Protein AF-M7W3T2-F1 (afdb_monomer_lite)

Sequence (253 aa):
MNANNTDNVINEIENERNDKQLPQVQGIKEKKDKELLKKMKYKSVDKNIGIQSLYFAILSTMGYTLLLEKPKKHKTKTLTTIQLYQLYDQNGICVFNRDCIFEKAKQLNIGLNRPNKERIIRQFILNETINSIIQIIQNNPLVSIIEGRSKKNIVNEEVPSQHKIQIITLNVNGSYKVIDLNKQALTNGKIYHEALIGIFDYIHSDGIIINGNLFNIGFQLNQPSTSIIDKISQYFYEHSLLPSNTFVPVIAE

Secondary structure (DSSP, 8-state):
----SSHHHHHHHHHHHHHHHHHHHHHHHHHHHHHHHHHHHHHHHHHHHHHHHHHHHHHHHTT-EEEEEPPS--S-SS---PEEEEEE-TTS-EEEEHHHHHHHHHHTTTTTT-TTHHHHHHHHHHHHHHHHHHHHHHTSTTEEEEE--PPP-TT-TTSPPPP-EEEEEEEETTEEEEEEHHHHIIIIIHHHHHHHHHHHHHTT-SEEEEETTT---S--SS-SS--HHHHHHHHHHHTS-------------

pLDDT: mean 71.82, std 20.72, range [21.92, 95.88]

Organism: NCBI:txid885315

Structure (mmCIF, N/CA/C/O backbone):
data_AF-M7W3T2-F1
#
_entry.id   AF-M7W3T2-F1
#
loop_
_atom_site.group_PDB
_atom_site.id
_atom_site.type_symbol
_atom_site.label_atom_id
_atom_site.label_alt_id
_atom_site.label_comp_id
_atom_site.label_asym_id
_atom_site.label_entity_id
_atom_site.label_seq_id
_atom_site.pdbx_PDB_ins_code
_atom_site.Cartn_x
_atom_site.Cartn_y
_atom_site.Cartn_z
_atom_site.occupancy
_atom_site.B_iso_or_equiv
_atom_site.auth_seq_id
_atom_site.auth_comp_id
_atom_site.auth_asym_id
_atom_site.auth_atom_id
_atom_site.pdbx_PDB_model_num
ATOM 1 N N . MET A 1 1 ? 5.764 47.158 74.254 1.00 39.56 1 MET A N 1
ATOM 2 C CA . MET A 1 1 ? 5.988 45.798 73.721 1.00 39.56 1 MET A CA 1
ATOM 3 C C . MET A 1 1 ? 4.953 45.561 72.635 1.00 39.56 1 MET A C 1
ATOM 5 O O . MET A 1 1 ? 3.790 45.475 72.983 1.00 39.56 1 MET A O 1
ATOM 9 N N . ASN A 1 2 ? 5.338 45.589 71.357 1.00 41.88 2 ASN A N 1
ATOM 10 C CA . ASN A 1 2 ? 4.523 45.124 70.223 1.00 41.88 2 ASN A CA 1
ATOM 11 C C . ASN A 1 2 ? 5.432 45.035 68.989 1.00 41.88 2 ASN A C 1
ATOM 13 O O . ASN A 1 2 ? 5.537 45.970 68.20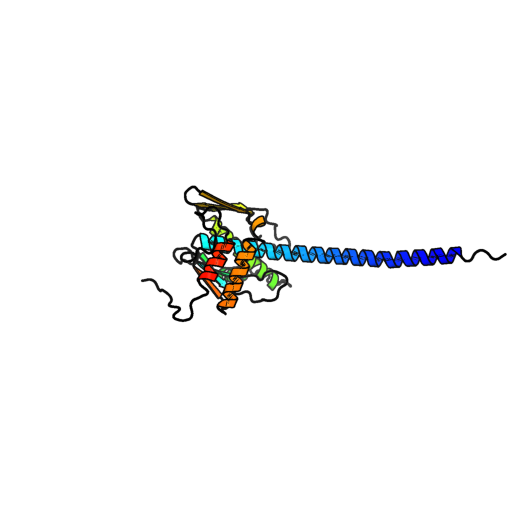5 1.00 41.88 2 ASN A O 1
ATOM 17 N N . ALA A 1 3 ? 6.140 43.920 68.867 1.00 41.75 3 ALA A N 1
ATOM 18 C CA . ALA A 1 3 ? 6.873 43.532 67.670 1.00 41.75 3 ALA A CA 1
ATOM 19 C C . ALA A 1 3 ? 6.790 42.009 67.619 1.00 41.75 3 ALA A C 1
ATOM 21 O O . ALA A 1 3 ? 7.579 41.363 68.288 1.00 41.75 3 ALA A O 1
ATOM 22 N N . ASN A 1 4 ? 5.740 41.460 66.996 1.00 45.50 4 ASN A N 1
ATOM 23 C CA . ASN A 1 4 ? 5.592 40.012 66.762 1.00 45.50 4 ASN A CA 1
ATOM 24 C C . ASN A 1 4 ? 4.487 39.660 65.738 1.00 45.50 4 ASN A C 1
ATOM 26 O O . ASN A 1 4 ? 3.972 38.550 65.763 1.00 45.50 4 ASN A O 1
ATOM 30 N N . ASN A 1 5 ? 4.091 40.575 64.841 1.00 48.31 5 ASN A N 1
ATOM 31 C CA . ASN A 1 5 ? 2.965 40.321 63.919 1.00 48.31 5 ASN A CA 1
ATOM 32 C C . ASN A 1 5 ? 3.277 40.487 62.423 1.00 48.31 5 ASN A C 1
ATOM 34 O O . ASN A 1 5 ? 2.387 40.293 61.602 1.00 48.31 5 ASN A O 1
ATOM 38 N N . THR A 1 6 ? 4.511 40.824 62.044 1.00 46.50 6 THR A N 1
ATOM 39 C CA . THR A 1 6 ? 4.887 41.051 60.634 1.00 46.50 6 THR A CA 1
ATOM 40 C C . THR A 1 6 ? 5.538 39.833 59.973 1.00 46.50 6 THR A C 1
ATOM 42 O O . THR A 1 6 ? 5.322 39.617 58.784 1.00 46.50 6 THR A O 1
ATOM 45 N N . ASP A 1 7 ? 6.247 38.988 60.728 1.00 45.62 7 ASP A N 1
ATOM 46 C CA . ASP A 1 7 ? 6.985 37.847 60.158 1.00 45.62 7 ASP A CA 1
ATOM 47 C C . ASP A 1 7 ? 6.086 36.640 59.825 1.00 45.62 7 ASP A C 1
ATOM 49 O O . ASP A 1 7 ? 6.375 35.881 58.901 1.00 45.62 7 ASP A O 1
ATOM 53 N N . ASN A 1 8 ? 4.942 36.490 60.504 1.00 44.81 8 ASN A N 1
ATOM 54 C CA . ASN A 1 8 ? 3.985 35.415 60.201 1.00 44.81 8 ASN A CA 1
ATOM 55 C C . ASN A 1 8 ? 3.180 35.671 58.917 1.00 44.81 8 ASN A C 1
ATOM 57 O O . ASN A 1 8 ? 2.873 34.731 58.191 1.00 44.81 8 ASN A O 1
ATOM 61 N N . VAL A 1 9 ? 2.898 36.935 58.584 1.00 50.38 9 VAL A N 1
ATOM 62 C CA . VAL A 1 9 ? 2.110 37.292 57.391 1.00 50.38 9 VAL A CA 1
ATOM 63 C C . VAL A 1 9 ? 2.928 37.120 56.102 1.00 50.38 9 VAL A C 1
ATOM 65 O O . VAL A 1 9 ? 2.381 36.768 55.060 1.00 50.38 9 VAL A O 1
ATOM 68 N N . ILE A 1 10 ? 4.251 37.314 56.157 1.00 50.34 10 ILE A N 1
ATOM 69 C CA . ILE A 1 10 ? 5.134 37.151 54.988 1.00 50.34 10 ILE A CA 1
ATOM 70 C C . ILE A 1 10 ? 5.298 35.663 54.628 1.00 50.34 10 ILE A C 1
ATOM 72 O O . ILE A 1 10 ? 5.206 35.312 53.452 1.00 50.34 10 ILE A O 1
ATOM 76 N N . ASN A 1 11 ? 5.424 34.782 55.627 1.00 47.66 11 ASN A N 1
ATOM 77 C CA . ASN A 1 11 ? 5.537 33.334 55.410 1.00 47.66 11 ASN A CA 1
ATOM 78 C C . ASN A 1 11 ? 4.245 32.699 54.856 1.00 47.66 11 ASN A C 1
ATOM 80 O O . ASN A 1 11 ? 4.315 31.771 54.050 1.00 47.66 11 ASN A O 1
ATOM 84 N N . GLU A 1 12 ? 3.062 33.198 55.225 1.00 51.88 12 GLU A N 1
ATOM 85 C CA . GLU A 1 12 ? 1.789 32.726 54.652 1.00 51.88 12 GLU A CA 1
ATOM 86 C C . GLU A 1 12 ? 1.593 33.194 53.197 1.00 51.88 12 GLU A C 1
ATOM 88 O O . GLU A 1 12 ? 1.141 32.419 52.352 1.00 51.88 12 GLU A O 1
ATOM 93 N N . ILE A 1 13 ? 2.011 34.421 52.858 1.00 51.47 13 ILE A N 1
ATOM 94 C CA . ILE A 1 13 ? 1.907 34.959 51.489 1.00 51.47 13 ILE A CA 1
ATOM 95 C C . ILE A 1 13 ? 2.919 34.300 50.531 1.00 51.47 13 ILE A C 1
ATOM 97 O O . ILE A 1 13 ? 2.598 34.086 49.357 1.00 51.47 13 ILE A O 1
ATOM 101 N N . GLU A 1 14 ? 4.127 33.955 50.991 1.00 48.16 14 GLU A N 1
ATOM 102 C CA . GLU A 1 14 ? 5.111 33.220 50.179 1.00 48.16 14 GLU A CA 1
ATOM 103 C C . GLU A 1 14 ? 4.712 31.754 49.953 1.00 48.16 14 GLU A C 1
ATOM 105 O O . GLU A 1 14 ? 4.850 31.253 48.831 1.00 48.16 14 GLU A O 1
ATOM 110 N N . ASN A 1 15 ? 4.126 31.091 50.955 1.00 48.56 15 ASN A N 1
ATOM 111 C CA . ASN A 1 15 ? 3.619 29.725 50.805 1.00 48.56 15 ASN A CA 1
ATOM 112 C C . ASN A 1 15 ? 2.386 29.659 49.888 1.00 48.56 15 ASN A C 1
ATOM 114 O O . ASN A 1 15 ? 2.342 28.813 48.994 1.00 48.56 15 ASN A O 1
ATOM 118 N N . GLU A 1 16 ? 1.448 30.610 49.976 1.00 49.84 16 GLU A N 1
ATOM 119 C CA . GLU A 1 16 ? 0.327 30.685 49.026 1.00 49.84 16 GLU A CA 1
ATOM 120 C C . GLU A 1 16 ? 0.761 30.999 47.582 1.00 49.84 16 GLU A C 1
ATOM 122 O O . GLU A 1 16 ? 0.126 30.542 46.622 1.00 49.84 16 GLU A O 1
ATOM 127 N N . ARG A 1 17 ? 1.828 31.789 47.387 1.00 49.06 17 ARG A N 1
ATOM 128 C CA . ARG A 1 17 ? 2.376 32.077 46.049 1.00 49.06 17 ARG A CA 1
ATOM 129 C C . ARG A 1 17 ? 3.083 30.866 45.445 1.00 49.06 17 ARG A C 1
ATOM 131 O O . ARG A 1 17 ? 2.921 30.631 44.245 1.00 49.06 17 ARG A O 1
ATOM 138 N N . ASN A 1 18 ? 3.802 30.085 46.248 1.00 46.44 18 ASN A N 1
ATOM 139 C CA . ASN A 1 18 ? 4.447 28.852 45.795 1.00 46.44 18 ASN A CA 1
ATOM 140 C C . ASN A 1 18 ? 3.416 27.758 45.465 1.00 46.44 18 ASN A C 1
ATOM 142 O O . ASN A 1 18 ? 3.490 27.161 44.386 1.00 46.44 18 ASN A O 1
ATOM 146 N N . ASP A 1 19 ? 2.379 27.589 46.290 1.00 48.88 19 ASP A N 1
ATOM 147 C CA . ASP A 1 19 ? 1.314 26.599 46.063 1.00 48.88 19 ASP A CA 1
ATOM 148 C C . ASP A 1 19 ? 0.356 26.959 44.920 1.00 48.88 19 ASP A C 1
ATOM 150 O O . ASP A 1 19 ? -0.262 26.071 44.338 1.00 48.88 19 ASP A O 1
ATOM 154 N N . LYS A 1 20 ? 0.242 28.234 44.522 1.00 48.78 20 LYS A N 1
ATOM 155 C CA . LYS A 1 20 ? -0.511 28.631 43.312 1.00 48.78 20 LYS A CA 1
ATOM 156 C C . LYS A 1 20 ? 0.318 28.517 42.023 1.00 48.78 20 LYS A C 1
ATOM 158 O O . LYS A 1 20 ? -0.257 28.311 40.952 1.00 48.78 20 LYS A O 1
ATOM 163 N N . GLN A 1 21 ? 1.650 28.604 42.095 1.00 47.00 21 GLN A N 1
ATOM 164 C CA . GLN A 1 21 ? 2.538 28.470 40.929 1.00 47.00 21 GLN A CA 1
ATOM 165 C C . GLN A 1 21 ? 2.857 27.006 40.573 1.00 47.00 21 GLN A C 1
ATOM 167 O O . GLN A 1 21 ? 2.909 26.663 39.388 1.00 47.00 21 GLN A O 1
ATOM 172 N N . LEU A 1 22 ? 2.999 26.117 41.560 1.00 47.25 22 LEU A N 1
ATOM 173 C CA . LEU A 1 22 ? 3.268 24.683 41.356 1.00 47.25 22 LEU A CA 1
ATOM 174 C C . LEU A 1 22 ? 2.204 23.948 40.498 1.00 47.25 22 LEU A C 1
ATOM 176 O O . LEU A 1 22 ? 2.588 23.285 39.524 1.00 47.25 22 LEU A O 1
ATOM 180 N N . PRO A 1 23 ? 0.885 24.112 40.739 1.00 48.06 23 PRO A N 1
ATOM 181 C CA . PRO A 1 23 ? -0.170 23.495 39.933 1.00 48.06 23 PRO A CA 1
ATOM 182 C C . PRO A 1 23 ? -0.233 24.055 38.509 1.00 48.06 23 PRO A C 1
ATOM 184 O O . PRO A 1 23 ? -0.525 23.324 37.561 1.00 48.06 23 PRO A O 1
ATOM 187 N N . GLN A 1 24 ? 0.072 25.346 38.322 1.00 51.38 24 GLN A N 1
ATOM 188 C CA . GLN A 1 24 ? 0.093 25.963 36.993 1.00 51.38 24 GLN A CA 1
ATOM 189 C C . GLN A 1 24 ? 1.273 25.455 36.155 1.00 51.38 24 GLN A C 1
ATOM 191 O O . GLN A 1 24 ? 1.090 25.131 34.980 1.00 51.38 24 GLN A O 1
ATOM 196 N N . VAL A 1 25 ? 2.463 25.301 36.745 1.00 52.81 25 VAL A N 1
ATOM 197 C CA . VAL A 1 25 ? 3.644 24.766 36.045 1.00 52.81 25 VAL A CA 1
ATOM 198 C C . VAL A 1 25 ? 3.481 23.274 35.722 1.00 52.81 25 VAL A C 1
ATOM 200 O O . VAL A 1 25 ? 3.840 22.855 34.617 1.00 52.81 25 VAL A O 1
ATOM 203 N N . GLN A 1 26 ? 2.889 22.474 36.618 1.00 50.78 26 GLN A N 1
ATOM 204 C CA . GLN A 1 26 ? 2.551 21.068 36.345 1.00 50.78 26 GLN A CA 1
ATOM 205 C C . GLN A 1 26 ? 1.468 20.938 35.264 1.00 50.78 26 GLN A C 1
ATOM 207 O O . GLN A 1 26 ? 1.664 20.205 34.295 1.00 50.78 26 GLN A O 1
ATOM 212 N N . GLY A 1 27 ? 0.394 21.732 35.326 1.00 50.66 27 GLY A N 1
ATOM 213 C CA . GLY A 1 27 ? -0.644 21.759 34.291 1.00 50.66 27 GLY A CA 1
ATOM 214 C C . GLY A 1 27 ? -0.140 22.222 32.915 1.00 50.66 27 GLY A C 1
ATOM 215 O O . GLY A 1 27 ? -0.628 21.748 31.887 1.00 50.66 27 GLY A O 1
ATOM 216 N N . ILE A 1 28 ? 0.861 23.111 32.859 1.00 60.62 28 ILE A N 1
ATOM 217 C CA . ILE A 1 28 ? 1.527 23.524 31.609 1.00 60.62 28 ILE A CA 1
ATOM 218 C C . ILE A 1 28 ? 2.448 22.415 31.078 1.00 60.62 28 ILE A C 1
ATOM 220 O O . ILE A 1 28 ? 2.433 22.156 29.872 1.00 60.62 28 ILE A O 1
ATOM 224 N N . LYS A 1 29 ? 3.220 21.737 31.941 1.00 59.94 29 LYS A N 1
ATOM 225 C CA . LYS A 1 29 ? 4.060 20.589 31.549 1.00 59.94 29 LYS A CA 1
ATOM 226 C C . LYS A 1 29 ? 3.214 19.427 31.022 1.00 59.94 29 LYS A C 1
ATOM 228 O O . LYS A 1 29 ? 3.443 18.981 29.904 1.00 59.94 29 LYS A O 1
ATOM 233 N N . GLU A 1 30 ? 2.149 19.044 31.722 1.00 63.69 30 GLU A N 1
ATOM 234 C CA . GLU A 1 30 ? 1.232 17.990 31.269 1.00 63.69 30 GLU A CA 1
ATOM 235 C C . GLU A 1 30 ? 0.527 18.330 29.948 1.00 63.69 30 GLU A C 1
ATOM 237 O O . GLU A 1 30 ? 0.298 17.456 29.105 1.00 63.69 30 GLU A O 1
ATOM 242 N N . LYS A 1 31 ? 0.168 19.604 29.736 1.00 66.06 31 LYS A N 1
ATOM 243 C CA . LYS A 1 31 ? -0.389 20.068 28.456 1.00 66.06 31 LYS A CA 1
ATOM 244 C C . LYS A 1 31 ? 0.641 19.966 27.329 1.00 66.06 31 LYS A C 1
ATOM 246 O O . LYS A 1 31 ? 0.288 19.472 26.255 1.00 66.06 31 LYS A O 1
ATOM 251 N N . LYS A 1 32 ? 1.896 20.366 27.572 1.00 66.94 32 LYS A N 1
ATOM 252 C CA . LYS A 1 32 ? 3.004 20.231 26.609 1.00 66.94 32 LYS A CA 1
ATOM 253 C C . LYS A 1 32 ? 3.288 18.764 26.272 1.00 66.94 32 LYS A C 1
ATOM 255 O O . LYS A 1 32 ? 3.417 18.439 25.092 1.00 66.94 32 LYS A O 1
ATOM 260 N N . ASP A 1 33 ? 3.267 17.869 27.255 1.00 75.44 33 ASP A N 1
ATOM 261 C CA . ASP A 1 33 ? 3.485 16.430 27.050 1.00 75.44 33 ASP A CA 1
ATOM 262 C C . ASP A 1 33 ? 2.346 15.781 26.251 1.00 75.44 33 ASP A C 1
ATOM 264 O O . ASP A 1 33 ? 2.576 15.005 25.317 1.00 75.44 33 ASP A O 1
ATOM 268 N N . LYS A 1 34 ? 1.091 16.160 26.535 1.00 78.94 34 LYS A N 1
ATOM 269 C CA . LYS A 1 34 ? -0.077 15.724 25.749 1.00 78.94 34 LYS A CA 1
ATOM 270 C C . LYS A 1 34 ? -0.018 16.230 24.306 1.00 78.94 34 LYS A C 1
ATOM 272 O O . LYS A 1 34 ? -0.434 15.514 23.390 1.00 78.94 34 LYS A O 1
ATOM 277 N N . GLU A 1 35 ? 0.468 17.446 24.075 1.00 82.44 35 GLU A N 1
ATOM 278 C CA . GLU A 1 35 ? 0.627 18.006 22.731 1.00 82.44 35 GLU A CA 1
ATOM 279 C C . GLU A 1 35 ? 1.764 17.328 21.957 1.00 82.44 35 GLU A C 1
ATOM 281 O O . GLU A 1 35 ? 1.581 16.959 20.792 1.00 82.44 35 GLU A O 1
ATOM 286 N N . LEU A 1 36 ? 2.901 17.086 22.613 1.00 84.00 36 LEU A N 1
ATOM 287 C CA . LEU A 1 36 ? 4.024 16.346 22.044 1.00 84.00 36 LEU A CA 1
ATOM 288 C C . LEU A 1 36 ? 3.586 14.939 21.620 1.00 84.00 36 LEU A C 1
ATOM 290 O O . LEU A 1 36 ? 3.818 14.534 20.479 1.00 84.00 36 LEU A O 1
ATOM 294 N N . LEU A 1 37 ? 2.853 14.232 22.485 1.00 85.50 37 LEU A N 1
ATOM 295 C CA . LEU A 1 37 ? 2.320 12.907 22.177 1.00 85.50 37 LEU A CA 1
ATOM 296 C C . LEU A 1 37 ? 1.370 12.931 20.969 1.00 85.50 37 LEU A C 1
ATOM 298 O O . LEU A 1 37 ? 1.407 12.026 20.133 1.00 85.50 37 LEU A O 1
ATOM 302 N N . LYS A 1 38 ? 0.528 13.966 20.841 1.00 85.81 38 LYS A N 1
ATOM 303 C CA . LYS A 1 38 ? -0.342 14.148 19.664 1.00 85.81 38 LYS A CA 1
ATOM 304 C C . LYS A 1 38 ? 0.477 14.363 18.391 1.00 85.81 38 LYS A C 1
ATOM 306 O O . LYS A 1 38 ? 0.209 13.695 17.396 1.00 85.81 38 LYS A O 1
ATOM 311 N N . LYS A 1 39 ? 1.495 15.230 18.426 1.00 86.88 39 LYS A N 1
ATOM 312 C CA . LYS A 1 39 ? 2.398 15.475 17.286 1.00 86.88 39 LYS A CA 1
ATOM 313 C C . LYS A 1 39 ? 3.118 14.198 16.853 1.00 86.88 39 LYS A C 1
ATOM 315 O O . LYS A 1 39 ? 3.159 13.893 15.664 1.00 86.88 39 LYS A O 1
ATOM 320 N N . MET A 1 40 ? 3.612 13.407 17.806 1.00 85.69 40 MET A N 1
ATOM 321 C CA . MET A 1 40 ? 4.242 12.115 17.518 1.00 85.69 40 MET A CA 1
ATOM 322 C C . MET A 1 40 ? 3.265 11.126 16.872 1.00 85.69 40 MET A C 1
ATOM 324 O O . MET A 1 40 ? 3.628 10.446 15.912 1.00 85.69 40 MET A O 1
ATOM 328 N N . LYS A 1 41 ? 2.014 11.070 17.350 1.00 86.75 41 LYS A N 1
ATOM 329 C CA . LYS A 1 41 ? 0.965 10.231 16.752 1.00 86.75 41 LYS A CA 1
ATOM 330 C C . LYS A 1 41 ? 0.646 10.652 15.318 1.00 86.75 41 LYS A C 1
ATOM 332 O O . LYS A 1 41 ? 0.601 9.785 14.453 1.00 86.75 41 LYS A O 1
ATOM 337 N N . TYR A 1 42 ? 0.484 11.947 15.047 1.00 89.50 42 TYR A N 1
ATOM 338 C CA . TYR A 1 42 ? 0.231 12.437 13.686 1.00 89.50 42 TYR A CA 1
ATOM 339 C C . TYR A 1 42 ? 1.392 12.132 12.744 1.00 89.50 42 TYR A C 1
ATOM 341 O O . TYR A 1 42 ? 1.179 11.514 11.707 1.00 89.50 42 TYR A O 1
ATOM 349 N N . LYS A 1 43 ? 2.631 12.413 13.165 1.00 90.00 43 LYS A N 1
ATOM 350 C CA . LYS A 1 43 ? 3.827 12.070 12.386 1.00 90.00 43 LYS A CA 1
ATOM 351 C C . LYS A 1 43 ? 3.920 10.569 12.099 1.00 90.00 43 LYS A C 1
ATOM 353 O O . LYS A 1 43 ? 4.351 10.173 11.023 1.00 90.00 43 LYS A O 1
ATOM 358 N N . SER A 1 44 ? 3.518 9.726 13.052 1.00 89.31 44 SER A N 1
ATOM 359 C CA . SER A 1 44 ? 3.464 8.275 12.858 1.00 89.31 44 SER A CA 1
ATOM 360 C C . SER A 1 44 ? 2.413 7.860 11.825 1.00 89.31 44 SER A C 1
ATOM 362 O O . SER A 1 44 ? 2.667 6.933 11.061 1.00 89.31 44 SER A O 1
ATOM 364 N N . VAL A 1 45 ? 1.243 8.502 11.813 1.00 89.69 45 VAL A N 1
ATOM 365 C CA . VAL A 1 45 ? 0.193 8.250 10.813 1.00 89.69 45 VAL A CA 1
ATOM 366 C C . VAL A 1 45 ? 0.672 8.678 9.428 1.00 89.69 45 VAL A C 1
ATOM 368 O O . VAL A 1 45 ? 0.653 7.859 8.513 1.00 89.69 45 VAL A O 1
ATOM 371 N N . ASP A 1 46 ? 1.193 9.900 9.297 1.00 92.00 46 ASP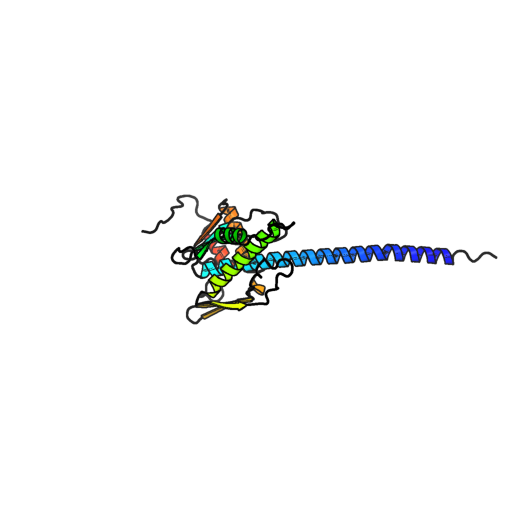 A N 1
ATOM 372 C CA . ASP A 1 46 ? 1.708 10.428 8.027 1.00 92.00 46 ASP A CA 1
ATOM 373 C C . ASP A 1 46 ? 2.829 9.555 7.475 1.00 92.00 46 ASP A C 1
ATOM 375 O O . ASP A 1 46 ? 2.872 9.259 6.285 1.00 92.00 46 ASP A O 1
ATOM 379 N N . LYS A 1 47 ? 3.712 9.072 8.356 1.00 92.88 47 LYS A N 1
ATOM 380 C CA . LYS A 1 47 ? 4.781 8.155 7.973 1.00 92.88 47 LYS A CA 1
ATOM 381 C C . LYS A 1 47 ? 4.224 6.858 7.389 1.00 92.88 47 LYS A C 1
ATOM 383 O O . LYS A 1 47 ? 4.707 6.414 6.356 1.00 92.88 47 LYS A O 1
ATOM 388 N N . ASN A 1 48 ? 3.218 6.252 8.019 1.00 91.38 48 ASN A N 1
ATOM 389 C CA . ASN A 1 48 ? 2.620 5.018 7.506 1.00 91.38 48 ASN A CA 1
ATOM 390 C C . ASN A 1 48 ? 1.937 5.236 6.145 1.00 91.38 48 ASN A C 1
ATOM 392 O O . ASN A 1 48 ? 2.071 4.395 5.262 1.00 91.38 48 ASN A O 1
ATOM 396 N N . ILE A 1 49 ? 1.265 6.374 5.956 1.00 92.44 49 ILE A N 1
ATOM 397 C CA . ILE A 1 49 ? 0.633 6.734 4.676 1.00 92.44 49 ILE A CA 1
ATOM 398 C C . ILE A 1 49 ? 1.692 6.990 3.595 1.00 92.44 49 ILE A C 1
ATOM 400 O O . ILE A 1 49 ? 1.544 6.541 2.458 1.00 92.44 49 ILE A O 1
ATOM 404 N N . GLY A 1 50 ? 2.798 7.643 3.952 1.00 90.00 50 GLY A N 1
ATOM 405 C CA . GLY A 1 50 ? 3.947 7.814 3.068 1.00 90.00 50 GLY A CA 1
ATOM 406 C C . GLY A 1 50 ? 4.564 6.479 2.646 1.00 90.00 50 GLY A C 1
ATOM 407 O O . GLY A 1 50 ? 4.842 6.283 1.469 1.00 90.00 50 GLY A O 1
ATOM 408 N N . ILE A 1 51 ? 4.709 5.523 3.572 1.00 92.56 51 ILE A N 1
ATOM 409 C CA . ILE A 1 51 ? 5.177 4.161 3.251 1.00 92.56 51 ILE A CA 1
ATOM 410 C C . ILE A 1 51 ? 4.206 3.456 2.296 1.00 92.56 51 ILE A C 1
ATOM 412 O O . ILE A 1 51 ? 4.643 2.881 1.305 1.00 92.56 51 ILE A O 1
ATOM 416 N N . GLN A 1 52 ? 2.898 3.527 2.554 1.00 93.44 52 GLN A N 1
ATOM 417 C CA . GLN A 1 52 ? 1.892 2.946 1.661 1.00 93.44 52 GLN A CA 1
ATOM 418 C C . GLN A 1 52 ? 1.982 3.539 0.246 1.00 93.44 52 GLN A C 1
ATOM 420 O O . GLN A 1 52 ? 1.906 2.818 -0.744 1.00 93.44 52 GLN A O 1
ATOM 425 N N . SER A 1 53 ? 2.210 4.847 0.155 1.00 90.06 53 SER A N 1
ATOM 426 C CA . SER A 1 53 ? 2.364 5.549 -1.120 1.00 90.06 53 SER A CA 1
ATOM 427 C C . SER A 1 53 ? 3.638 5.115 -1.856 1.00 90.06 53 SER A C 1
ATOM 429 O O . SER A 1 53 ? 3.616 4.943 -3.071 1.00 90.06 53 SER A O 1
ATOM 431 N N . LEU A 1 54 ? 4.726 4.829 -1.129 1.00 88.38 54 LEU A N 1
ATOM 432 C CA . LEU A 1 54 ? 5.922 4.208 -1.710 1.00 88.38 54 LEU A CA 1
ATOM 433 C C . LEU A 1 54 ? 5.647 2.795 -2.236 1.00 88.38 54 LEU A C 1
ATOM 435 O O . LEU A 1 54 ? 6.173 2.448 -3.288 1.00 88.38 54 LEU A O 1
ATOM 439 N N . TYR A 1 55 ? 4.814 1.993 -1.563 1.00 92.38 55 TYR A N 1
ATOM 440 C CA . TYR A 1 55 ? 4.411 0.691 -2.106 1.00 92.38 55 TYR A CA 1
ATOM 441 C C . TYR A 1 55 ? 3.679 0.837 -3.437 1.00 92.38 55 TYR A C 1
ATOM 443 O O . TYR A 1 55 ? 3.974 0.101 -4.373 1.00 92.38 55 TYR A O 1
ATOM 451 N N . PHE A 1 56 ? 2.779 1.814 -3.554 1.00 90.69 56 PHE A N 1
ATOM 452 C CA . PHE A 1 56 ? 2.081 2.078 -4.811 1.00 90.69 56 PHE A CA 1
ATOM 453 C C . PHE A 1 56 ? 3.037 2.495 -5.931 1.00 90.69 56 PHE A C 1
ATOM 455 O O . PHE A 1 56 ? 2.924 1.989 -7.047 1.00 90.69 56 PHE A O 1
ATOM 462 N N . ALA A 1 57 ? 4.006 3.359 -5.625 1.00 83.12 57 ALA A N 1
ATOM 463 C CA . ALA A 1 57 ? 5.038 3.753 -6.578 1.00 83.12 57 ALA A CA 1
ATOM 464 C C . ALA A 1 57 ? 5.879 2.550 -7.039 1.00 83.12 57 ALA A C 1
ATOM 466 O O . ALA A 1 57 ? 6.130 2.399 -8.230 1.00 83.12 57 ALA A O 1
ATOM 467 N N . ILE A 1 58 ? 6.274 1.669 -6.113 1.00 83.69 58 ILE A N 1
ATOM 468 C CA . ILE A 1 58 ? 7.057 0.461 -6.418 1.00 83.69 58 ILE A CA 1
ATOM 469 C C . ILE A 1 58 ? 6.261 -0.500 -7.302 1.00 83.69 58 ILE A C 1
ATOM 471 O O . ILE A 1 58 ? 6.770 -0.925 -8.333 1.00 83.69 58 ILE A O 1
ATOM 475 N N . LEU A 1 59 ? 5.009 -0.796 -6.944 1.00 87.94 59 LEU A N 1
ATOM 476 C CA . LEU A 1 59 ? 4.130 -1.646 -7.752 1.00 87.94 59 LEU A CA 1
ATOM 477 C C . LEU A 1 59 ? 3.953 -1.088 -9.169 1.00 87.94 59 LEU A C 1
ATOM 479 O O . LEU A 1 59 ? 4.097 -1.829 -10.137 1.00 87.94 59 LEU A O 1
ATOM 483 N N . SER A 1 60 ? 3.726 0.222 -9.297 1.00 79.69 60 SER A N 1
ATOM 484 C CA . SER A 1 60 ? 3.598 0.876 -10.607 1.00 79.69 60 SER A CA 1
ATOM 485 C C . SER A 1 60 ? 4.895 0.762 -11.419 1.00 79.69 60 SER A C 1
ATOM 487 O O . SER A 1 60 ? 4.856 0.433 -12.597 1.00 79.69 60 SER A O 1
ATOM 489 N N . THR A 1 61 ? 6.064 0.947 -10.788 1.00 75.50 61 THR A N 1
ATOM 490 C CA . THR A 1 61 ? 7.379 0.740 -11.431 1.00 75.50 61 THR A CA 1
ATOM 491 C C . THR A 1 61 ? 7.598 -0.699 -11.893 1.00 75.50 61 THR A C 1
ATOM 493 O O . THR A 1 61 ? 8.328 -0.924 -12.854 1.00 75.50 61 THR A O 1
ATOM 496 N N . MET A 1 62 ? 6.977 -1.671 -11.229 1.00 76.31 62 MET A N 1
ATOM 497 C CA . MET A 1 62 ? 7.052 -3.089 -11.585 1.00 76.31 62 MET A CA 1
ATOM 498 C C . MET A 1 62 ? 6.021 -3.499 -12.652 1.00 76.31 62 MET A C 1
ATOM 500 O O . MET A 1 62 ? 5.907 -4.687 -12.937 1.00 76.31 62 MET A O 1
ATOM 504 N N . GLY A 1 63 ? 5.274 -2.547 -13.224 1.00 74.31 63 GLY A N 1
ATOM 505 C CA . GLY A 1 63 ? 4.291 -2.796 -14.283 1.00 74.31 63 GLY A CA 1
ATOM 506 C C . GLY A 1 63 ? 2.883 -3.134 -13.786 1.00 74.31 63 GLY A C 1
ATOM 507 O O . GLY A 1 63 ? 1.991 -3.380 -14.591 1.00 74.31 63 GLY A O 1
ATOM 508 N N . TYR A 1 64 ? 2.631 -3.127 -12.473 1.00 83.38 64 TYR A N 1
ATOM 509 C CA . TYR A 1 64 ? 1.282 -3.387 -11.970 1.00 83.38 64 TYR A CA 1
ATOM 510 C C . TYR A 1 64 ? 0.346 -2.213 -12.255 1.00 83.38 64 TYR A C 1
ATOM 512 O O . TYR A 1 64 ? 0.730 -1.046 -12.158 1.00 83.38 64 TYR A O 1
ATOM 520 N N . THR A 1 65 ? -0.919 -2.526 -12.524 1.00 82.88 65 THR A N 1
ATOM 521 C CA . THR A 1 65 ? -1.986 -1.532 -12.654 1.00 82.88 65 THR A CA 1
ATOM 522 C C . THR A 1 65 ? -2.783 -1.433 -11.357 1.00 82.88 65 THR A C 1
ATOM 524 O O . THR A 1 65 ? -3.296 -2.432 -10.854 1.00 82.88 65 THR A O 1
ATOM 527 N N . LEU A 1 66 ? -2.888 -0.225 -10.800 1.00 88.94 66 LEU A N 1
ATOM 528 C CA . LEU A 1 66 ? -3.528 0.049 -9.514 1.00 88.94 66 LEU A CA 1
ATOM 529 C C . LEU A 1 66 ? -4.872 0.738 -9.733 1.00 88.94 66 LEU A C 1
ATOM 531 O O . LEU A 1 66 ? -4.922 1.786 -10.370 1.00 88.94 66 LEU A O 1
ATOM 535 N N . LEU A 1 67 ? -5.935 0.218 -9.124 1.00 85.81 67 LEU A N 1
ATOM 536 C CA . LEU A 1 67 ? -7.207 0.924 -8.982 1.00 85.81 67 LEU A CA 1
ATOM 537 C C . LEU A 1 67 ? -7.310 1.483 -7.561 1.00 85.81 67 LEU A C 1
ATOM 539 O O . LEU A 1 67 ? -7.358 0.728 -6.586 1.00 85.81 67 LEU A O 1
ATOM 543 N N . LEU A 1 68 ? -7.318 2.808 -7.447 1.00 89.06 68 LEU A N 1
ATOM 544 C CA . LEU A 1 68 ? -7.296 3.540 -6.185 1.00 89.06 68 LEU A CA 1
ATOM 545 C C . LEU A 1 68 ? -8.611 4.289 -5.960 1.00 89.06 68 LEU A C 1
ATOM 547 O O . LEU A 1 68 ? -9.159 4.871 -6.890 1.00 89.06 68 LEU A O 1
ATOM 551 N N . GLU A 1 69 ? -9.078 4.327 -4.714 1.00 86.69 69 GLU A N 1
ATOM 552 C CA . GLU A 1 69 ? -10.275 5.073 -4.298 1.00 86.69 69 GLU A CA 1
ATOM 553 C C . GLU A 1 69 ? -9.884 6.392 -3.616 1.00 86.69 69 GLU A C 1
ATOM 555 O O . GLU A 1 69 ? -8.988 6.426 -2.755 1.00 86.69 69 GLU A O 1
ATOM 560 N N . LYS A 1 70 ? -10.596 7.467 -3.976 1.00 81.62 70 LYS A N 1
ATOM 561 C CA . LYS A 1 70 ? -10.423 8.808 -3.419 1.00 81.62 70 LYS A CA 1
ATOM 562 C C . LYS A 1 70 ? -10.665 8.785 -1.903 1.00 81.62 70 LYS A C 1
ATOM 564 O O . LYS A 1 70 ? -11.634 8.187 -1.426 1.00 81.62 70 LYS A O 1
ATOM 569 N N . PRO A 1 71 ? -9.826 9.452 -1.093 1.00 87.12 71 PRO A N 1
ATOM 570 C CA . PRO A 1 71 ? -10.083 9.555 0.335 1.00 87.12 71 PRO A CA 1
ATOM 571 C C . PRO A 1 71 ? -11.379 10.324 0.608 1.00 87.12 71 PRO A C 1
ATOM 573 O O . PRO A 1 71 ? -11.530 11.464 0.194 1.00 87.12 71 PRO A O 1
ATOM 576 N N . LYS A 1 72 ? -12.281 9.752 1.412 1.00 81.69 72 LYS A N 1
ATOM 577 C CA . LYS A 1 72 ? -13.574 10.383 1.761 1.00 81.69 72 LYS A CA 1
ATOM 578 C C . LYS A 1 72 ? -13.464 11.612 2.674 1.00 81.69 72 LYS A C 1
ATOM 580 O O . LYS A 1 72 ? -14.457 12.275 2.953 1.00 81.69 72 LYS A O 1
ATOM 585 N N . LYS A 1 73 ? -12.284 11.880 3.238 1.00 78.31 73 LYS A N 1
ATOM 586 C CA . LYS A 1 73 ? -12.042 13.000 4.158 1.00 78.31 73 LYS A CA 1
ATOM 587 C C . LYS A 1 73 ? -10.931 13.863 3.584 1.00 78.31 73 LYS A C 1
ATOM 589 O O . LYS A 1 73 ? -9.819 13.372 3.493 1.00 78.31 73 LYS A O 1
ATOM 594 N N . HIS A 1 74 ? -11.221 15.130 3.284 1.00 63.38 74 HIS A N 1
ATOM 595 C CA . HIS A 1 74 ? -10.254 16.069 2.688 1.00 63.38 74 HIS A CA 1
ATOM 596 C C . HIS A 1 74 ? -9.631 17.058 3.686 1.00 63.38 74 HIS A C 1
ATOM 598 O O . HIS A 1 74 ? -8.591 17.643 3.412 1.00 63.38 74 HIS A O 1
ATOM 604 N N . LYS A 1 75 ? -10.233 17.250 4.868 1.00 68.56 75 LYS A N 1
ATOM 605 C CA . LYS A 1 75 ? -9.747 18.193 5.893 1.00 68.56 75 LYS A CA 1
ATOM 606 C C . LYS A 1 75 ? -9.318 17.451 7.154 1.00 68.56 75 LYS A C 1
ATOM 608 O O . LYS A 1 75 ? -10.077 17.345 8.118 1.00 68.56 75 LYS A O 1
ATOM 613 N N . THR A 1 76 ? -8.104 16.907 7.143 1.00 79.50 76 THR A N 1
ATOM 614 C CA . THR A 1 76 ? -7.521 16.183 8.283 1.00 79.50 76 THR A CA 1
ATOM 615 C C . THR A 1 76 ? -6.189 16.787 8.714 1.00 79.50 76 THR A C 1
ATOM 617 O O . THR A 1 76 ? -5.490 17.417 7.933 1.00 79.50 76 THR A O 1
ATOM 620 N N . LYS A 1 77 ? -5.832 16.601 9.994 1.00 84.38 77 LYS A N 1
ATOM 621 C CA . LYS A 1 77 ? -4.531 17.036 10.546 1.00 84.38 77 LYS A CA 1
ATOM 622 C C . LYS A 1 77 ? -3.353 16.172 10.080 1.00 84.38 77 LYS A C 1
ATOM 624 O O . LYS A 1 77 ? -2.210 16.546 10.300 1.00 84.38 77 LYS A O 1
ATOM 629 N N . THR A 1 78 ? -3.657 15.009 9.519 1.00 87.69 78 THR A N 1
ATOM 630 C CA . THR A 1 78 ? -2.724 14.036 8.946 1.00 87.69 78 THR A CA 1
ATOM 631 C C . THR A 1 78 ? -3.010 13.901 7.458 1.00 87.69 78 THR A C 1
ATOM 633 O O . THR A 1 78 ? -4.103 14.269 7.015 1.00 87.69 78 THR A O 1
ATOM 636 N N . LEU A 1 79 ? -2.084 13.301 6.715 1.00 85.62 79 LEU A N 1
ATOM 637 C CA . LEU A 1 79 ? -2.335 12.836 5.357 1.00 85.62 79 LEU A CA 1
ATOM 638 C C . LEU A 1 79 ? -3.594 11.961 5.329 1.00 85.62 79 LEU A C 1
ATOM 640 O O . LEU A 1 79 ? -3.919 11.244 6.284 1.00 85.62 79 LEU A O 1
ATOM 644 N N . THR A 1 80 ? -4.334 12.068 4.236 1.00 89.44 80 THR A N 1
ATOM 645 C CA . THR A 1 80 ? -5.560 11.302 4.019 1.00 89.44 80 THR A CA 1
ATOM 646 C C . THR A 1 80 ? -5.199 9.923 3.484 1.00 89.44 80 THR A C 1
ATOM 648 O O . THR A 1 80 ? -4.220 9.781 2.770 1.00 89.44 80 THR A O 1
ATOM 651 N N . THR A 1 81 ? -5.938 8.870 3.813 1.00 88.88 81 THR A N 1
ATOM 652 C CA . THR A 1 81 ? -5.571 7.529 3.331 1.00 88.88 81 THR A CA 1
ATOM 653 C C . THR A 1 81 ? -6.232 7.249 1.987 1.00 88.88 81 THR A C 1
ATOM 655 O O . THR A 1 81 ? -7.451 7.086 1.936 1.00 88.88 81 THR A O 1
ATOM 658 N N . ILE A 1 82 ? -5.427 7.146 0.927 1.00 90.31 82 ILE A N 1
ATOM 659 C CA . ILE A 1 82 ? -5.849 6.605 -0.372 1.00 90.31 82 ILE A CA 1
ATOM 660 C C . ILE A 1 82 ? -5.950 5.086 -0.234 1.00 90.31 82 ILE A C 1
ATOM 662 O O . ILE A 1 82 ? -5.040 4.443 0.299 1.00 90.31 82 ILE A O 1
ATOM 666 N N . GLN A 1 83 ? -7.067 4.510 -0.667 1.00 90.69 83 GLN A N 1
ATOM 667 C CA . GLN A 1 83 ? -7.295 3.071 -0.553 1.00 90.69 83 GLN A CA 1
ATOM 668 C C . GLN A 1 83 ? -6.938 2.382 -1.867 1.00 90.69 83 GLN A C 1
ATOM 670 O O . GLN A 1 83 ? -7.356 2.837 -2.928 1.00 90.69 83 GLN A O 1
ATOM 675 N N . LEU A 1 84 ? -6.219 1.261 -1.790 1.00 93.88 84 LEU A N 1
ATOM 676 C CA . LEU A 1 84 ? -6.111 0.334 -2.915 1.00 93.88 84 LEU A CA 1
ATOM 677 C C . LEU A 1 84 ? -7.402 -0.479 -2.981 1.00 93.88 84 LEU A C 1
ATOM 679 O O . LEU A 1 84 ? -7.774 -1.119 -1.996 1.00 93.88 84 LEU A O 1
ATOM 683 N N . TYR A 1 85 ? -8.085 -0.438 -4.119 1.00 89.19 85 TYR A N 1
ATOM 684 C CA . TYR A 1 85 ? -9.268 -1.253 -4.355 1.00 89.19 85 TYR A CA 1
ATOM 685 C C . TYR A 1 85 ? -8.894 -2.559 -5.055 1.00 89.19 85 TYR A C 1
ATOM 687 O O . TYR A 1 85 ? -9.197 -3.636 -4.541 1.00 89.19 85 TYR A O 1
ATOM 695 N N . GLN A 1 86 ? -8.174 -2.473 -6.175 1.00 89.00 86 GLN A N 1
ATOM 696 C CA . GLN A 1 86 ? -7.719 -3.635 -6.939 1.00 89.00 86 GLN A CA 1
ATOM 697 C C . GLN A 1 86 ? -6.298 -3.433 -7.468 1.00 89.00 86 GLN A C 1
ATOM 699 O O . GLN A 1 86 ? -5.860 -2.300 -7.681 1.00 89.00 86 GLN A O 1
ATOM 704 N N . LEU A 1 87 ? -5.595 -4.542 -7.684 1.00 91.69 87 LEU A N 1
ATOM 705 C CA . LEU A 1 87 ? -4.290 -4.580 -8.337 1.00 91.69 87 LEU A CA 1
ATOM 706 C C . LEU A 1 87 ? -4.313 -5.632 -9.439 1.00 91.69 87 LEU A C 1
ATOM 708 O O . LEU A 1 87 ? -4.720 -6.771 -9.200 1.00 91.69 87 LEU A O 1
ATOM 712 N N . TYR A 1 88 ? -3.810 -5.253 -10.602 1.00 84.69 88 TYR A N 1
ATOM 713 C CA . TYR A 1 88 ? -3.667 -6.126 -11.755 1.00 84.69 88 TYR A CA 1
ATOM 714 C C . TYR A 1 88 ? -2.191 -6.275 -12.090 1.00 84.69 88 TYR A C 1
ATOM 716 O O . TYR A 1 88 ? -1.438 -5.300 -12.010 1.00 84.69 88 TYR A O 1
ATOM 724 N N . ASP A 1 89 ? -1.770 -7.488 -12.428 1.00 84.56 89 ASP A N 1
ATOM 725 C CA . ASP A 1 89 ? -0.428 -7.723 -12.941 1.00 84.56 89 ASP A CA 1
ATOM 726 C C . ASP A 1 89 ? -0.256 -7.159 -14.363 1.00 84.56 89 ASP A C 1
ATOM 728 O O . ASP A 1 89 ? -1.175 -6.608 -14.973 1.00 84.56 89 ASP A O 1
ATOM 732 N N . GLN A 1 90 ? 0.955 -7.302 -14.889 1.00 77.50 90 GLN A N 1
ATOM 733 C CA . GLN A 1 90 ? 1.340 -6.860 -16.230 1.00 77.50 90 GLN A CA 1
ATOM 734 C C . GLN A 1 90 ? 0.550 -7.556 -17.357 1.00 77.50 90 GLN A C 1
ATOM 736 O O . GLN A 1 90 ? 0.442 -6.987 -18.441 1.00 77.50 90 GLN A O 1
ATOM 741 N N . ASN A 1 91 ? -0.058 -8.719 -17.093 1.00 79.56 91 ASN A N 1
ATOM 742 C CA . ASN A 1 91 ? -0.924 -9.443 -18.029 1.00 79.56 91 ASN A CA 1
ATOM 743 C C . ASN A 1 91 ? -2.412 -9.068 -17.874 1.00 79.56 91 ASN A C 1
ATOM 745 O O . ASN A 1 91 ? -3.261 -9.631 -18.562 1.00 79.56 91 ASN A O 1
ATOM 749 N N . GLY A 1 92 ? -2.750 -8.155 -16.958 1.00 72.06 92 GLY A N 1
ATOM 750 C CA . GLY A 1 92 ? -4.128 -7.769 -16.659 1.00 72.06 92 GLY A CA 1
ATOM 751 C C . GLY A 1 92 ? -4.869 -8.735 -15.728 1.00 72.06 92 GLY A C 1
ATOM 752 O O . GLY A 1 92 ? -6.082 -8.611 -15.564 1.00 72.06 92 GLY A O 1
ATOM 753 N N . ILE A 1 93 ? -4.178 -9.681 -15.084 1.00 81.75 93 ILE A N 1
ATOM 754 C CA . ILE A 1 93 ? -4.781 -10.604 -14.116 1.00 81.75 93 ILE A CA 1
ATOM 755 C C . ILE A 1 93 ? -4.913 -9.895 -12.768 1.00 81.75 93 ILE A C 1
ATOM 757 O O . ILE A 1 93 ? -3.950 -9.339 -12.241 1.00 81.75 93 ILE A O 1
ATOM 761 N N . CYS A 1 94 ? -6.109 -9.932 -12.177 1.00 85.50 94 CYS A N 1
ATOM 762 C CA . CYS A 1 94 ? -6.351 -9.372 -10.849 1.00 85.50 94 CYS A CA 1
ATOM 763 C C . CYS A 1 94 ? -5.640 -10.212 -9.776 1.00 85.50 94 CYS A C 1
ATOM 765 O O . CYS A 1 94 ? -6.039 -11.340 -9.489 1.00 85.50 94 CYS A O 1
ATOM 767 N N . VAL A 1 95 ? -4.593 -9.649 -9.171 1.00 93.12 95 VAL A N 1
ATOM 768 C CA . VAL A 1 95 ? -3.776 -10.292 -8.123 1.00 93.12 95 VAL A CA 1
ATOM 769 C C . VAL A 1 95 ? -4.136 -9.816 -6.715 1.00 93.12 95 VAL A C 1
ATOM 771 O O . VAL A 1 95 ? -3.702 -10.398 -5.723 1.00 93.12 95 VAL A O 1
ATOM 774 N N . PHE A 1 96 ? -4.941 -8.759 -6.608 1.00 95.88 96 PHE A N 1
ATOM 775 C CA . PHE A 1 96 ? -5.482 -8.264 -5.348 1.00 95.88 96 PHE A CA 1
ATOM 776 C C . PHE A 1 96 ? -6.861 -7.649 -5.569 1.00 95.88 96 PHE A C 1
ATOM 778 O O . PHE A 1 96 ? -7.036 -6.801 -6.444 1.00 95.88 96 PHE A O 1
ATOM 785 N N . ASN A 1 97 ? -7.810 -8.001 -4.703 1.00 91.69 97 ASN A N 1
ATOM 786 C CA . ASN A 1 97 ? -9.119 -7.367 -4.628 1.00 91.69 97 ASN A CA 1
ATOM 787 C C . ASN A 1 97 ? -9.497 -7.138 -3.160 1.00 91.69 97 ASN A C 1
ATOM 789 O O . ASN A 1 97 ? -9.545 -8.078 -2.360 1.00 91.69 97 ASN A O 1
ATOM 793 N N . ARG A 1 98 ? -9.787 -5.884 -2.809 1.00 92.81 98 ARG A N 1
ATOM 794 C CA . ARG A 1 98 ? -10.168 -5.482 -1.454 1.00 92.81 98 ARG A CA 1
ATOM 795 C C . ARG A 1 98 ? -11.433 -6.186 -0.963 1.00 92.81 98 ARG A C 1
ATOM 797 O O . ARG A 1 98 ? -11.523 -6.490 0.226 1.00 92.81 98 ARG A O 1
ATOM 804 N N . ASP A 1 99 ? -12.383 -6.482 -1.844 1.00 91.94 99 ASP A N 1
ATOM 805 C CA . ASP A 1 99 ? -13.643 -7.126 -1.458 1.00 91.94 99 ASP A CA 1
ATOM 806 C C . ASP A 1 99 ? -13.407 -8.537 -0.898 1.00 91.94 99 ASP A C 1
ATOM 808 O O . ASP A 1 99 ? -14.044 -8.927 0.081 1.00 91.94 99 ASP A O 1
ATOM 812 N N . CYS A 1 100 ? -12.389 -9.253 -1.391 1.00 92.81 100 CYS A N 1
ATOM 813 C CA . CYS A 1 100 ? -11.983 -10.547 -0.836 1.00 92.81 100 CYS A CA 1
ATOM 814 C C . CYS A 1 100 ? -11.533 -10.442 0.633 1.00 92.81 100 CYS A C 1
ATOM 816 O O . CYS A 1 100 ? -11.764 -11.357 1.423 1.00 92.81 100 CYS A O 1
ATOM 818 N N . ILE A 1 101 ? -10.923 -9.321 1.032 1.00 93.38 101 ILE A N 1
ATOM 819 C CA . ILE A 1 101 ? -10.506 -9.083 2.423 1.00 93.38 101 ILE A CA 1
ATOM 820 C C . ILE A 1 101 ? -11.717 -8.793 3.310 1.00 93.38 101 ILE A C 1
ATOM 822 O O . ILE A 1 101 ? -11.768 -9.259 4.450 1.00 93.38 101 ILE A O 1
ATOM 826 N N . PHE A 1 102 ? -12.704 -8.052 2.801 1.00 91.00 102 PHE A N 1
ATOM 827 C CA . PHE A 1 102 ? -13.960 -7.835 3.517 1.00 91.00 102 PHE A CA 1
ATOM 828 C C . PHE A 1 102 ? -14.704 -9.151 3.753 1.00 91.00 102 PHE A C 1
ATOM 830 O O . PHE A 1 102 ? -15.152 -9.397 4.873 1.00 91.00 102 PHE A O 1
ATOM 837 N N . GLU A 1 103 ? -14.788 -10.016 2.743 1.00 92.19 103 GLU A N 1
ATOM 838 C CA . GLU A 1 103 ? -15.401 -11.338 2.892 1.00 92.19 103 GLU A CA 1
ATOM 839 C C . GLU A 1 103 ? -14.623 -12.221 3.871 1.00 92.19 103 GLU A C 1
ATOM 841 O O . GLU A 1 103 ? -15.222 -12.817 4.767 1.00 92.19 103 GLU A O 1
ATOM 846 N N . LYS A 1 104 ? -13.286 -12.214 3.812 1.00 92.19 104 LYS A N 1
ATOM 847 C CA . LYS A 1 104 ? -12.443 -12.906 4.799 1.00 92.19 104 LYS A CA 1
ATOM 848 C C . LYS A 1 104 ? -12.704 -12.412 6.227 1.00 92.19 104 LYS A C 1
ATOM 850 O O . LYS A 1 104 ? -12.818 -13.220 7.146 1.00 92.19 104 LYS A O 1
ATOM 855 N N . ALA A 1 105 ? -12.842 -11.100 6.429 1.00 91.50 105 ALA A N 1
ATOM 856 C CA . ALA A 1 105 ? -13.148 -10.529 7.741 1.00 91.50 105 ALA A CA 1
ATOM 857 C C . ALA A 1 105 ? -14.511 -11.001 8.277 1.00 91.50 105 ALA A C 1
ATOM 859 O O . ALA A 1 105 ? -14.636 -11.284 9.470 1.00 91.50 105 ALA A O 1
ATOM 860 N N . LYS A 1 106 ? -15.522 -11.110 7.401 1.00 90.94 106 LYS A N 1
ATOM 861 C CA . LYS A 1 106 ? -16.847 -11.643 7.752 1.00 90.94 106 LYS A CA 1
ATOM 862 C C . LYS A 1 106 ? -16.774 -13.124 8.119 1.00 90.94 106 LYS A C 1
ATOM 864 O O . LYS A 1 106 ? -17.284 -13.501 9.166 1.00 90.94 106 LYS A O 1
ATOM 869 N N . GLN A 1 107 ? -16.105 -13.940 7.303 1.00 91.88 107 GLN A N 1
ATOM 870 C CA . GLN A 1 107 ? -15.944 -15.382 7.540 1.00 91.88 107 GLN A CA 1
ATOM 871 C C . GLN A 1 107 ? -15.244 -15.677 8.872 1.00 91.88 107 GLN A C 1
ATOM 873 O O . GLN A 1 107 ? -15.625 -16.601 9.585 1.00 91.88 107 GLN A O 1
ATOM 878 N N . LEU A 1 108 ? -14.251 -14.862 9.233 1.00 90.31 108 LEU A N 1
ATOM 879 C CA . LEU A 1 108 ? -13.519 -14.973 10.495 1.00 90.31 108 LEU A CA 1
ATOM 880 C C . LEU A 1 108 ? -14.234 -14.307 11.684 1.00 90.31 108 LEU A C 1
ATOM 882 O O . LEU A 1 108 ? -13.683 -14.289 12.781 1.00 90.31 108 LEU A O 1
ATOM 886 N N . ASN A 1 109 ? -15.439 -13.757 11.490 1.00 90.38 109 ASN A N 1
ATOM 887 C CA . ASN A 1 109 ? -16.206 -13.044 12.517 1.00 90.38 109 ASN A CA 1
ATOM 888 C C . ASN A 1 109 ? -15.405 -11.932 13.223 1.00 90.38 109 ASN A C 1
ATOM 890 O O . ASN A 1 109 ? -15.581 -11.685 14.419 1.00 90.38 109 ASN A O 1
ATOM 894 N N . ILE A 1 110 ? -14.527 -11.240 12.488 1.00 89.88 110 ILE A N 1
ATOM 895 C CA . ILE A 1 110 ? -13.615 -10.241 13.056 1.00 89.88 110 ILE A CA 1
ATOM 896 C C . ILE A 1 110 ? -14.398 -9.132 13.763 1.00 89.88 110 ILE A C 1
ATOM 898 O O . ILE A 1 110 ? -15.217 -8.437 13.157 1.00 89.88 110 ILE A O 1
ATOM 902 N N . GLY A 1 111 ? -14.110 -8.927 15.051 1.00 85.19 111 GLY A N 1
ATOM 903 C CA . GLY A 1 111 ? -14.752 -7.883 15.851 1.00 85.19 111 GLY A CA 1
ATOM 904 C C . GLY A 1 111 ? -16.223 -8.149 16.195 1.00 85.19 111 GLY A C 1
ATOM 905 O O . GLY A 1 111 ? -16.873 -7.255 16.748 1.00 85.19 111 GLY A O 1
ATOM 906 N N . LEU A 1 112 ? -16.758 -9.343 15.910 1.00 87.88 112 LEU A N 1
ATOM 907 C CA . LEU A 1 112 ? -18.105 -9.737 16.321 1.00 87.88 112 LEU A CA 1
ATOM 908 C C . LEU A 1 112 ? -18.233 -9.652 17.851 1.00 87.88 112 LEU A C 1
ATOM 910 O O . LEU A 1 112 ? -17.317 -10.006 18.589 1.00 87.88 112 LEU A O 1
ATOM 914 N N . ASN A 1 113 ? -19.365 -9.140 18.341 1.00 84.75 113 ASN A N 1
ATOM 915 C CA . ASN A 1 113 ? -19.654 -8.961 19.774 1.00 84.75 113 ASN A CA 1
ATOM 916 C C . ASN A 1 113 ? -18.662 -8.065 20.546 1.00 84.75 113 ASN A C 1
ATOM 918 O O . ASN A 1 113 ? -18.686 -8.028 21.776 1.00 84.75 113 ASN A O 1
ATOM 922 N N . ARG A 1 114 ? -17.805 -7.299 19.855 1.00 86.44 114 ARG A N 1
ATOM 923 C CA . ARG A 1 114 ? -16.902 -6.326 20.485 1.00 86.44 114 ARG A CA 1
ATOM 924 C C . ARG A 1 114 ? -17.510 -4.917 20.462 1.00 86.44 114 ARG A C 1
ATOM 926 O O . ARG A 1 114 ? -18.031 -4.495 19.428 1.00 86.44 114 ARG A O 1
ATOM 933 N N . PRO A 1 115 ? -17.341 -4.116 21.532 1.00 85.75 115 PRO A N 1
ATOM 934 C CA . PRO A 1 115 ? -17.837 -2.735 21.571 1.00 85.75 115 PRO A CA 1
ATOM 935 C C . PRO A 1 115 ? -17.191 -1.839 20.499 1.00 85.75 115 PRO A C 1
ATOM 937 O O . PRO A 1 115 ? -17.809 -0.899 20.017 1.00 85.75 115 PRO A O 1
ATOM 940 N N . ASN A 1 116 ? -15.966 -2.162 20.069 1.00 86.81 116 ASN A N 1
ATOM 941 C CA . ASN A 1 116 ? -15.211 -1.414 19.057 1.00 86.81 116 ASN A CA 1
ATOM 942 C C . ASN A 1 116 ? -15.158 -2.125 17.689 1.00 86.81 116 ASN A C 1
ATOM 944 O O . ASN A 1 116 ? -14.169 -1.971 16.966 1.00 86.81 116 ASN A O 1
ATOM 948 N N . LYS A 1 117 ? -16.191 -2.906 17.331 1.00 88.56 117 LYS A N 1
ATOM 949 C CA . LYS A 1 117 ? -16.213 -3.771 16.132 1.00 88.56 117 LYS A CA 1
ATOM 950 C C . LYS A 1 117 ? -15.713 -3.091 14.855 1.00 88.56 117 LYS A C 1
ATOM 952 O O . LYS A 1 117 ? -14.825 -3.605 14.186 1.00 88.56 117 LYS A O 1
ATOM 957 N N . GLU A 1 118 ? -16.194 -1.884 14.560 1.00 87.75 118 GLU A N 1
ATOM 958 C CA . GLU A 1 118 ? -15.844 -1.179 13.322 1.00 87.75 118 GLU A CA 1
ATOM 959 C C . GLU A 1 118 ? -14.361 -0.827 13.253 1.00 87.75 118 GLU A C 1
ATOM 961 O O . GLU A 1 118 ? -13.742 -0.898 12.193 1.00 87.75 118 GLU A O 1
ATOM 966 N N . ARG A 1 119 ? -13.771 -0.447 14.390 1.00 86.44 119 ARG A N 1
ATOM 967 C CA . ARG A 1 119 ? -12.349 -0.114 14.466 1.00 86.44 119 ARG A CA 1
ATOM 968 C C . ARG A 1 119 ? -11.487 -1.356 14.264 1.00 86.44 119 ARG A C 1
ATOM 970 O O . ARG A 1 119 ? -10.463 -1.261 13.594 1.00 86.44 119 ARG A O 1
ATOM 977 N N . ILE A 1 120 ? -11.898 -2.490 14.832 1.00 88.75 120 ILE A N 1
ATOM 978 C CA . ILE A 1 120 ? -11.198 -3.773 14.693 1.00 88.75 120 ILE A CA 1
ATOM 979 C C . ILE A 1 120 ? -11.237 -4.224 13.230 1.00 88.75 120 ILE A C 1
ATOM 981 O O . ILE A 1 120 ? -10.183 -4.478 12.654 1.00 88.75 120 ILE A O 1
ATOM 985 N N . ILE A 1 121 ? -12.418 -4.205 12.603 1.00 90.44 121 ILE A N 1
ATOM 986 C CA . ILE A 1 121 ? -12.601 -4.564 11.189 1.00 90.44 121 ILE A CA 1
ATOM 987 C C . ILE A 1 121 ? -11.756 -3.661 10.280 1.00 90.44 121 ILE A C 1
ATOM 989 O O . ILE A 1 121 ? -11.016 -4.157 9.436 1.00 90.44 121 ILE A O 1
ATOM 993 N N . ARG A 1 122 ? -11.783 -2.334 10.480 1.00 88.62 122 ARG A N 1
ATOM 994 C CA . ARG A 1 122 ? -10.948 -1.400 9.698 1.00 88.62 122 ARG A CA 1
ATOM 995 C C . ARG A 1 122 ? -9.454 -1.692 9.842 1.00 88.62 122 ARG A C 1
ATOM 997 O O . ARG A 1 122 ? -8.730 -1.623 8.855 1.00 88.62 122 ARG A O 1
ATOM 1004 N N . GLN A 1 123 ? -8.991 -2.005 11.054 1.00 88.94 123 GLN A N 1
ATOM 1005 C CA . GLN A 1 123 ? -7.587 -2.344 11.288 1.00 88.94 123 GLN A CA 1
ATOM 1006 C C . GLN A 1 123 ? -7.208 -3.677 10.635 1.00 88.94 123 GLN A C 1
ATOM 1008 O O . GLN A 1 123 ? -6.123 -3.777 10.073 1.00 88.94 123 GLN A O 1
ATOM 1013 N N . PHE A 1 124 ? -8.096 -4.673 10.685 1.00 92.38 124 PHE A N 1
ATOM 1014 C CA . PHE A 1 124 ? -7.921 -5.947 9.992 1.00 92.38 124 PHE A CA 1
ATOM 1015 C C . PHE A 1 124 ? -7.764 -5.740 8.488 1.00 92.38 124 PHE A C 1
ATOM 1017 O O . PHE A 1 124 ? -6.757 -6.159 7.925 1.00 92.38 124 PHE A O 1
ATOM 1024 N N . ILE A 1 125 ? -8.697 -5.017 7.862 1.00 91.75 125 ILE A N 1
ATOM 1025 C CA . ILE A 1 125 ? -8.666 -4.758 6.417 1.00 91.75 125 ILE A CA 1
ATOM 1026 C C . ILE A 1 125 ? -7.381 -4.032 6.025 1.00 91.75 125 ILE A C 1
ATOM 1028 O O . ILE A 1 125 ? -6.734 -4.415 5.052 1.00 91.75 125 ILE A O 1
ATOM 1032 N N . LEU A 1 126 ? -6.983 -3.014 6.795 1.00 90.44 126 LEU A N 1
ATOM 1033 C CA . LEU A 1 126 ? -5.744 -2.278 6.552 1.00 90.44 126 LEU A CA 1
ATOM 1034 C C . LEU A 1 126 ? -4.517 -3.195 6.634 1.00 90.44 126 LEU A C 1
ATOM 1036 O O . LEU A 1 126 ? -3.672 -3.163 5.742 1.00 90.44 126 LEU A O 1
ATOM 1040 N N . ASN A 1 127 ? -4.417 -4.012 7.684 1.00 91.31 127 ASN A N 1
ATOM 1041 C CA . ASN A 1 127 ? -3.265 -4.886 7.890 1.00 91.31 127 ASN A CA 1
ATOM 1042 C C . ASN A 1 127 ? -3.177 -5.958 6.803 1.00 91.31 127 ASN A C 1
ATOM 1044 O O . ASN A 1 127 ? -2.112 -6.129 6.222 1.00 91.31 127 ASN A O 1
ATOM 1048 N N . GLU A 1 128 ? -4.290 -6.617 6.481 1.00 93.38 128 GLU A N 1
ATOM 1049 C CA . GLU A 1 128 ? -4.350 -7.619 5.413 1.00 93.38 128 GLU A CA 1
ATOM 1050 C C . GLU A 1 128 ? -4.049 -7.014 4.042 1.00 93.38 128 GLU A C 1
ATOM 1052 O O . GLU A 1 128 ? -3.339 -7.625 3.247 1.00 93.38 128 GLU A O 1
ATOM 1057 N N . THR A 1 129 ? -4.519 -5.791 3.776 1.00 93.69 129 THR A N 1
ATOM 1058 C CA . THR A 1 129 ? -4.215 -5.082 2.525 1.00 93.69 129 THR A CA 1
ATOM 1059 C C . THR A 1 129 ? -2.717 -4.841 2.393 1.00 93.69 129 THR A C 1
ATOM 1061 O O . THR A 1 129 ? -2.120 -5.188 1.377 1.00 93.69 129 THR A O 1
ATOM 1064 N N . ILE A 1 130 ? -2.086 -4.288 3.432 1.00 92.94 130 ILE A N 1
ATOM 1065 C CA . ILE A 1 130 ? -0.644 -4.030 3.412 1.00 92.94 130 ILE A CA 1
ATOM 1066 C C . ILE A 1 130 ? 0.153 -5.335 3.339 1.00 92.94 130 ILE A C 1
ATOM 1068 O O . ILE A 1 130 ? 1.105 -5.408 2.568 1.00 92.94 130 ILE A O 1
ATOM 1072 N N . ASN A 1 131 ? -0.238 -6.368 4.085 1.00 93.88 131 ASN A N 1
ATOM 1073 C CA . ASN A 1 131 ? 0.427 -7.670 4.046 1.00 93.88 131 ASN A CA 1
ATOM 1074 C C . ASN A 1 131 ? 0.337 -8.305 2.650 1.00 93.88 131 ASN A C 1
ATOM 1076 O O . ASN A 1 131 ? 1.341 -8.797 2.145 1.00 93.88 131 ASN A O 1
ATOM 1080 N N . SER A 1 132 ? -0.824 -8.216 1.995 1.00 94.94 132 SER A N 1
ATOM 1081 C CA . SER A 1 132 ? -1.012 -8.712 0.624 1.00 94.94 132 SER A CA 1
ATOM 1082 C C . SER A 1 132 ? -0.126 -7.957 -0.369 1.00 94.94 132 SER A C 1
ATOM 1084 O O . SER A 1 132 ? 0.554 -8.572 -1.183 1.00 94.94 132 SER A O 1
ATOM 1086 N N . ILE A 1 133 ? -0.064 -6.624 -0.267 1.00 94.62 133 ILE A N 1
ATOM 1087 C CA . ILE A 1 133 ? 0.829 -5.793 -1.091 1.00 94.62 133 ILE A CA 1
ATOM 1088 C C . ILE A 1 133 ? 2.296 -6.189 -0.883 1.00 94.62 133 ILE A C 1
ATOM 1090 O O . ILE A 1 133 ? 3.032 -6.355 -1.852 1.00 94.62 133 ILE A O 1
ATOM 1094 N N . ILE A 1 134 ? 2.722 -6.356 0.372 1.00 93.88 134 ILE A N 1
ATOM 1095 C CA . ILE A 1 134 ? 4.088 -6.767 0.716 1.00 93.88 134 ILE A CA 1
ATOM 1096 C C . ILE A 1 134 ? 4.410 -8.126 0.095 1.00 93.88 134 ILE A C 1
ATOM 1098 O O . ILE A 1 134 ? 5.463 -8.265 -0.519 1.00 93.88 134 ILE A O 1
ATOM 1102 N N . GLN A 1 135 ? 3.495 -9.091 0.193 1.00 94.12 135 GLN A N 1
ATOM 1103 C CA . GLN A 1 135 ? 3.671 -10.414 -0.395 1.00 94.12 135 GLN A CA 1
ATOM 1104 C C . GLN A 1 135 ? 3.801 -10.346 -1.924 1.00 94.12 135 GLN A C 1
ATOM 1106 O O . GLN A 1 135 ? 4.678 -10.989 -2.492 1.00 94.12 135 GLN A O 1
ATOM 1111 N N . ILE A 1 136 ? 2.984 -9.528 -2.595 1.00 93.94 136 ILE A N 1
ATOM 1112 C CA . ILE A 1 136 ? 3.066 -9.326 -4.051 1.00 93.94 136 ILE A CA 1
ATOM 1113 C C . ILE A 1 136 ? 4.420 -8.723 -4.448 1.00 93.94 136 ILE A C 1
ATOM 1115 O O . ILE A 1 136 ? 5.050 -9.197 -5.393 1.00 93.94 136 ILE A O 1
ATOM 1119 N N . ILE A 1 137 ? 4.901 -7.719 -3.707 1.00 91.62 137 ILE A N 1
ATOM 1120 C CA . ILE A 1 137 ? 6.224 -7.119 -3.937 1.00 91.62 137 ILE A CA 1
ATOM 1121 C C . ILE A 1 137 ? 7.330 -8.162 -3.713 1.00 91.62 137 ILE A C 1
ATOM 1123 O O . ILE A 1 137 ? 8.253 -8.256 -4.518 1.00 91.62 137 ILE A O 1
ATOM 1127 N N . GLN A 1 138 ? 7.235 -8.951 -2.641 1.00 91.75 138 GLN A N 1
ATOM 1128 C CA . GLN A 1 138 ? 8.232 -9.953 -2.263 1.00 91.75 138 GLN A CA 1
ATOM 1129 C C . GLN A 1 138 ? 8.320 -11.122 -3.246 1.00 91.75 138 GLN A C 1
ATOM 1131 O O . GLN A 1 138 ? 9.402 -11.665 -3.449 1.00 91.75 138 GLN A O 1
ATOM 1136 N N . ASN A 1 139 ? 7.202 -11.507 -3.860 1.00 90.88 139 ASN A N 1
ATOM 1137 C CA . ASN A 1 139 ? 7.157 -12.604 -4.825 1.00 90.88 139 ASN A CA 1
ATOM 1138 C C . ASN A 1 139 ? 7.818 -12.253 -6.166 1.00 90.88 139 ASN A C 1
ATOM 1140 O O . ASN A 1 139 ? 7.987 -13.131 -7.012 1.00 90.88 139 ASN A O 1
ATOM 1144 N N . ASN A 1 140 ? 8.178 -10.989 -6.395 1.00 84.25 140 ASN A N 1
ATOM 1145 C CA . ASN A 1 140 ? 8.852 -10.603 -7.622 1.00 84.25 140 ASN A CA 1
ATOM 1146 C C . ASN A 1 140 ? 10.358 -10.930 -7.553 1.00 84.25 140 ASN A C 1
ATOM 1148 O O . ASN A 1 140 ? 11.038 -10.478 -6.630 1.00 84.25 140 ASN A O 1
ATOM 1152 N N . PRO A 1 141 ? 10.914 -11.638 -8.555 1.00 84.19 141 PRO A N 1
ATOM 1153 C CA . PRO A 1 141 ? 12.306 -12.094 -8.537 1.00 84.19 141 PRO A CA 1
ATOM 1154 C C . PRO A 1 141 ? 13.339 -10.958 -8.574 1.00 84.19 141 PRO A C 1
ATOM 1156 O O . PRO A 1 141 ? 14.498 -11.163 -8.221 1.00 84.19 141 PRO A O 1
ATOM 1159 N N . LEU A 1 142 ? 12.940 -9.756 -8.993 1.00 80.31 142 LEU A N 1
ATOM 1160 C CA . LEU A 1 142 ? 13.802 -8.577 -9.043 1.00 80.31 142 LEU A CA 1
ATOM 1161 C C . LEU A 1 142 ? 13.863 -7.835 -7.704 1.00 80.31 142 LEU A C 1
ATOM 1163 O O . LEU A 1 142 ? 14.567 -6.832 -7.592 1.00 80.31 142 LEU A O 1
ATOM 1167 N N . VAL A 1 143 ? 13.136 -8.296 -6.685 1.00 84.12 143 VAL A N 1
ATOM 1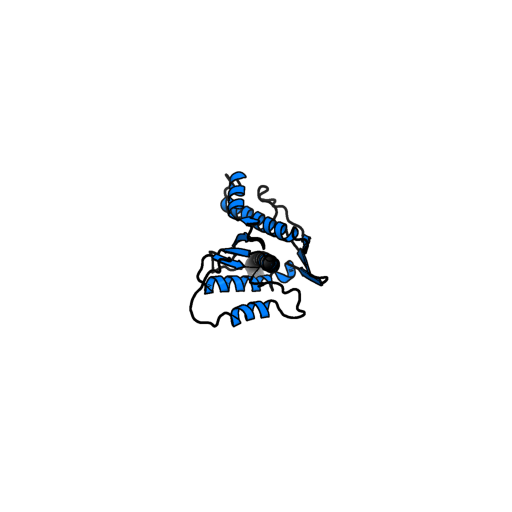168 C CA . VAL A 1 143 ? 13.003 -7.596 -5.411 1.00 84.12 143 VAL A CA 1
ATOM 1169 C C . VAL A 1 143 ? 13.611 -8.402 -4.274 1.00 84.12 143 VAL A C 1
ATOM 1171 O O . VAL A 1 143 ? 13.339 -9.584 -4.101 1.00 84.12 143 VAL A O 1
ATOM 1174 N N . SER A 1 144 ? 14.396 -7.731 -3.433 1.00 88.12 144 SER A N 1
ATOM 1175 C CA . SER A 1 144 ? 14.793 -8.260 -2.126 1.00 88.12 144 SER A CA 1
ATOM 1176 C C . SER A 1 144 ? 14.345 -7.318 -1.015 1.00 88.12 144 SER A C 1
ATOM 1178 O O . SER A 1 144 ? 14.465 -6.097 -1.145 1.00 88.12 144 SER A O 1
ATOM 1180 N N . ILE A 1 145 ? 13.852 -7.881 0.086 1.00 91.88 145 ILE A N 1
ATOM 1181 C CA . ILE A 1 145 ? 13.262 -7.141 1.204 1.00 91.88 145 ILE A CA 1
ATOM 1182 C C . ILE A 1 145 ? 14.031 -7.431 2.490 1.00 91.88 145 ILE A C 1
ATOM 1184 O O . ILE A 1 145 ? 14.341 -8.579 2.795 1.00 91.88 145 ILE A O 1
ATOM 1188 N N . ILE A 1 146 ? 14.264 -6.385 3.284 1.00 92.50 146 ILE A N 1
ATOM 1189 C CA . ILE A 1 146 ? 14.648 -6.509 4.693 1.00 92.50 146 ILE A CA 1
ATOM 1190 C C . ILE A 1 146 ? 13.453 -6.078 5.540 1.00 92.50 146 ILE A C 1
ATOM 1192 O O . ILE A 1 146 ? 13.083 -4.896 5.574 1.00 92.50 146 ILE A O 1
ATOM 1196 N N . GLU A 1 147 ? 12.846 -7.042 6.229 1.00 88.44 147 GLU A N 1
ATOM 1197 C CA . GLU A 1 147 ? 11.768 -6.776 7.175 1.00 88.44 147 GLU A CA 1
ATOM 1198 C C . GLU A 1 147 ? 12.298 -6.176 8.486 1.00 88.44 147 GLU A C 1
ATOM 1200 O O . GLU A 1 147 ? 13.370 -6.500 8.992 1.00 88.44 147 GLU A O 1
ATOM 1205 N N . GLY A 1 148 ? 11.510 -5.275 9.058 1.00 85.38 148 GLY A N 1
ATOM 1206 C CA . GLY A 1 148 ? 11.681 -4.753 10.401 1.00 85.38 148 GLY A CA 1
ATOM 1207 C C . GLY A 1 148 ? 10.818 -5.490 11.414 1.00 85.38 148 GLY A C 1
ATOM 1208 O O . GLY A 1 148 ? 9.970 -6.315 11.095 1.00 85.38 148 GLY A O 1
ATOM 1209 N N . ARG A 1 149 ? 10.983 -5.121 12.686 1.00 82.44 149 ARG A N 1
ATOM 1210 C CA . ARG A 1 149 ? 10.199 -5.713 13.773 1.00 82.44 149 ARG A CA 1
ATOM 1211 C C . ARG A 1 149 ? 8.730 -5.285 13.701 1.00 82.44 149 ARG A C 1
ATOM 1213 O O . ARG A 1 149 ? 8.388 -4.127 13.973 1.00 82.44 149 ARG A O 1
ATOM 1220 N N . SER A 1 150 ? 7.860 -6.244 13.415 1.00 79.19 150 SER A N 1
ATOM 1221 C CA . SER A 1 150 ? 6.412 -6.122 13.584 1.00 79.19 150 SER A CA 1
ATOM 1222 C C . SER A 1 150 ? 6.056 -6.283 15.063 1.00 79.19 150 SER A C 1
ATOM 1224 O O . SER A 1 150 ? 6.540 -7.187 15.742 1.00 79.19 150 SER A O 1
ATOM 1226 N N . LYS A 1 151 ? 5.230 -5.380 15.601 1.00 74.25 151 LYS A N 1
ATOM 1227 C CA . LYS A 1 151 ? 4.710 -5.533 16.967 1.00 74.25 151 LYS A CA 1
ATOM 1228 C C . LYS A 1 151 ? 3.478 -6.425 16.901 1.00 74.25 151 LYS A C 1
ATOM 1230 O O . LYS A 1 151 ? 2.573 -6.114 16.129 1.00 74.25 151 LYS A O 1
ATOM 1235 N N . LYS A 1 152 ? 3.437 -7.475 17.727 1.00 69.31 152 LYS A N 1
ATOM 1236 C CA . LYS A 1 152 ? 2.217 -8.268 17.906 1.00 69.31 152 LYS A CA 1
ATOM 1237 C C . LYS A 1 152 ? 1.075 -7.362 18.355 1.00 69.31 152 LYS A C 1
ATOM 1239 O O . LYS A 1 152 ? 1.273 -6.451 19.164 1.00 69.31 152 LYS A O 1
ATOM 1244 N N . ASN A 1 153 ? -0.111 -7.615 17.823 1.00 68.44 153 ASN A N 1
ATOM 1245 C CA . ASN A 1 153 ? -1.306 -6.862 18.161 1.00 68.44 153 ASN A CA 1
ATOM 1246 C C . ASN A 1 153 ? -1.891 -7.401 19.477 1.00 68.44 153 ASN A C 1
ATOM 1248 O O . ASN A 1 153 ? -2.806 -8.210 19.478 1.00 68.44 153 ASN A O 1
ATOM 1252 N N . ILE A 1 154 ? -1.330 -6.969 20.611 1.00 61.91 154 ILE A N 1
ATOM 1253 C CA . ILE A 1 154 ? -1.675 -7.498 21.951 1.00 61.91 154 ILE A CA 1
ATOM 1254 C C . ILE A 1 154 ? -3.149 -7.233 22.312 1.00 61.91 154 ILE A C 1
ATOM 1256 O O . ILE A 1 154 ? -3.742 -7.945 23.109 1.00 61.91 154 ILE A O 1
ATOM 1260 N N . VAL A 1 155 ? -3.755 -6.196 21.727 1.00 65.38 155 VAL A N 1
ATOM 1261 C CA . VAL A 1 155 ? -5.125 -5.774 22.063 1.00 65.38 155 VAL A CA 1
ATOM 1262 C C . VAL A 1 155 ? -6.185 -6.572 21.300 1.00 65.38 155 VAL A C 1
ATOM 1264 O O . VAL A 1 155 ? -7.289 -6.739 21.803 1.00 65.38 155 VAL A O 1
ATOM 1267 N N . ASN A 1 156 ? -5.873 -7.042 20.090 1.00 71.06 156 ASN A N 1
ATOM 1268 C CA . ASN A 1 156 ? -6.815 -7.767 19.239 1.00 71.06 156 ASN A CA 1
ATOM 1269 C C . ASN A 1 156 ? -6.066 -8.897 18.530 1.00 71.06 156 ASN A C 1
ATOM 1271 O O . ASN A 1 156 ? -5.523 -8.686 17.446 1.00 71.06 156 ASN A O 1
ATOM 1275 N N . GLU A 1 157 ? -6.028 -10.075 19.147 1.00 75.12 157 GLU A N 1
ATOM 1276 C CA . GLU A 1 157 ? -5.307 -11.243 18.618 1.00 75.12 157 GLU A CA 1
ATOM 1277 C C . GLU A 1 157 ? -5.868 -11.730 17.273 1.00 75.12 157 GLU A C 1
ATOM 1279 O O . GLU A 1 157 ? -5.123 -12.234 16.440 1.00 75.12 157 GLU A O 1
ATOM 1284 N N . GLU A 1 158 ? -7.158 -11.488 17.028 1.00 79.00 158 GLU A N 1
ATOM 1285 C CA . GLU A 1 158 ? -7.852 -11.749 15.757 1.00 79.00 158 GLU A CA 1
ATOM 1286 C C . GLU A 1 158 ? -7.296 -10.908 14.589 1.00 79.00 158 GLU A C 1
ATOM 1288 O O . GLU A 1 158 ? -7.492 -11.242 13.421 1.00 79.00 158 GLU A O 1
ATOM 1293 N N . VAL A 1 159 ? -6.619 -9.790 14.883 1.00 83.00 159 VAL A N 1
ATOM 1294 C CA . VAL A 1 159 ? -6.083 -8.884 13.865 1.00 83.00 159 VAL A CA 1
ATOM 1295 C C . VAL A 1 159 ? -4.628 -9.249 13.572 1.00 83.00 159 VAL A C 1
ATOM 1297 O O . VAL A 1 159 ? -3.769 -9.064 14.445 1.00 83.00 159 VAL A O 1
ATOM 1300 N N . PRO A 1 160 ? -4.305 -9.668 12.335 1.00 85.50 160 PRO A N 1
ATOM 1301 C CA . PRO A 1 160 ? -2.951 -10.048 11.972 1.00 85.50 160 PRO A CA 1
ATOM 1302 C C . PRO A 1 160 ? -2.001 -8.870 12.167 1.00 85.50 160 PRO A C 1
ATOM 1304 O O . PRO A 1 160 ? -2.367 -7.700 12.015 1.00 85.50 160 PRO A O 1
ATOM 1307 N N . SER A 1 161 ? -0.759 -9.172 12.538 1.00 88.12 161 SER A N 1
ATOM 1308 C CA . SER A 1 161 ? 0.256 -8.130 12.668 1.00 88.12 161 SER A CA 1
ATOM 1309 C C . SER A 1 161 ? 0.604 -7.602 11.281 1.00 88.12 161 SER A C 1
ATOM 1311 O O . SER A 1 161 ? 0.837 -8.376 10.356 1.00 88.12 161 SER A O 1
ATOM 1313 N N . GLN A 1 162 ? 0.635 -6.281 11.135 1.00 88.12 162 GLN A N 1
ATOM 1314 C CA . GLN A 1 162 ? 1.073 -5.669 9.888 1.00 88.12 162 GLN A CA 1
ATOM 1315 C C . GLN A 1 162 ? 2.581 -5.883 9.730 1.00 88.12 162 GLN A C 1
ATOM 1317 O O . GLN A 1 162 ? 3.354 -5.466 10.602 1.00 88.12 162 GLN A O 1
ATOM 1322 N N . HIS A 1 163 ? 2.982 -6.506 8.625 1.00 89.38 163 HIS A N 1
ATOM 1323 C CA . HIS A 1 163 ? 4.373 -6.633 8.220 1.00 89.38 163 HIS A CA 1
ATOM 1324 C C . HIS A 1 163 ? 4.969 -5.244 7.997 1.00 89.38 163 HIS A C 1
ATOM 1326 O O . HIS A 1 163 ? 4.289 -4.292 7.599 1.00 89.38 163 HIS A O 1
ATOM 1332 N N . LYS A 1 164 ? 6.259 -5.105 8.292 1.00 87.25 164 LYS A N 1
ATOM 1333 C CA . LYS A 1 164 ? 6.970 -3.839 8.136 1.00 87.25 164 LYS A CA 1
ATOM 1334 C C . LYS A 1 164 ? 8.216 -4.075 7.332 1.00 87.25 164 LYS A C 1
ATOM 1336 O O . LYS A 1 164 ? 9.162 -4.654 7.843 1.00 87.25 164 LYS A O 1
ATOM 1341 N N . ILE A 1 165 ? 8.257 -3.544 6.124 1.00 87.56 165 ILE A N 1
ATOM 1342 C CA . ILE A 1 165 ? 9.503 -3.501 5.373 1.00 87.56 165 ILE A CA 1
ATOM 1343 C C . ILE A 1 165 ? 10.321 -2.294 5.846 1.00 87.56 165 ILE A C 1
ATOM 1345 O O . ILE A 1 165 ? 9.784 -1.196 6.012 1.00 87.56 165 ILE A O 1
ATOM 1349 N N . GLN A 1 166 ? 11.615 -2.488 6.094 1.00 89.19 166 GLN A N 1
ATOM 1350 C CA . GLN A 1 166 ? 12.550 -1.384 6.315 1.00 89.19 166 GLN A CA 1
ATOM 1351 C C . GLN A 1 166 ? 13.214 -0.965 5.012 1.00 89.19 166 GLN A C 1
ATOM 1353 O O . GLN A 1 166 ? 13.236 0.227 4.702 1.00 89.19 166 GLN A O 1
ATOM 1358 N N . ILE A 1 167 ? 13.733 -1.940 4.266 1.00 88.38 167 ILE A N 1
ATOM 1359 C CA . ILE A 1 167 ? 14.493 -1.711 3.040 1.00 88.38 167 ILE A CA 1
ATOM 1360 C C . ILE A 1 167 ? 13.929 -2.588 1.926 1.00 88.38 167 ILE A C 1
ATOM 1362 O O . ILE A 1 167 ? 13.699 -3.779 2.130 1.00 88.38 167 ILE A O 1
ATOM 1366 N N . ILE A 1 168 ? 13.729 -1.983 0.756 1.00 84.75 168 ILE A N 1
AT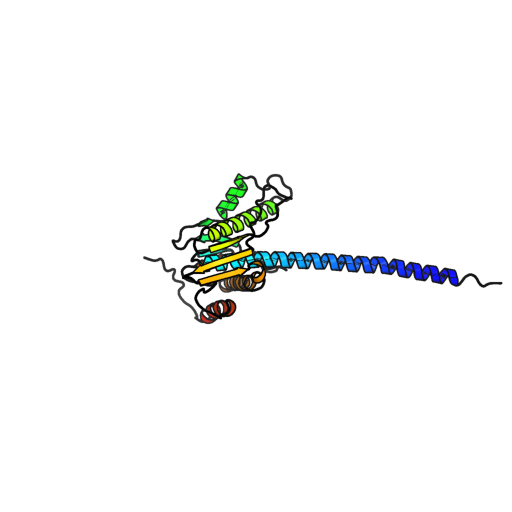OM 1367 C CA . ILE A 1 168 ? 13.450 -2.673 -0.505 1.00 84.75 168 ILE A CA 1
ATOM 1368 C C . ILE A 1 168 ? 14.628 -2.422 -1.435 1.00 84.75 168 ILE A C 1
ATOM 1370 O O . ILE A 1 168 ? 15.009 -1.271 -1.639 1.00 84.75 168 ILE A O 1
ATOM 1374 N N . THR A 1 169 ? 15.177 -3.478 -2.018 1.00 80.12 169 THR A N 1
ATOM 1375 C CA . THR A 1 169 ? 16.146 -3.370 -3.110 1.00 80.12 169 THR A CA 1
ATOM 1376 C C . THR A 1 169 ? 15.499 -3.869 -4.390 1.00 80.12 169 THR A C 1
ATOM 1378 O O . THR A 1 169 ? 14.990 -4.987 -4.422 1.00 80.12 169 THR A O 1
ATOM 1381 N N . LEU A 1 170 ? 15.520 -3.034 -5.427 1.00 77.06 170 LEU A N 1
ATOM 1382 C CA . LEU A 1 170 ? 15.081 -3.372 -6.779 1.00 77.06 170 LEU A CA 1
ATOM 1383 C C . LEU A 1 170 ? 16.320 -3.648 -7.635 1.00 77.06 170 LEU A C 1
ATOM 1385 O O . LEU A 1 170 ? 17.161 -2.760 -7.769 1.00 77.06 170 LEU A O 1
ATOM 1389 N N . ASN A 1 171 ? 16.432 -4.846 -8.200 1.00 71.19 171 ASN A N 1
ATOM 1390 C CA . ASN A 1 171 ? 17.539 -5.275 -9.052 1.00 71.19 171 ASN A CA 1
ATOM 1391 C C . ASN A 1 171 ? 17.094 -5.263 -10.512 1.00 71.19 171 ASN A C 1
ATOM 1393 O O . ASN A 1 171 ? 16.179 -5.992 -10.874 1.00 71.19 171 ASN A O 1
ATOM 1397 N N . VAL A 1 172 ? 17.744 -4.473 -11.362 1.00 62.56 172 VAL A N 1
ATOM 1398 C CA . VAL A 1 172 ? 17.438 -4.423 -12.796 1.00 62.56 172 VAL A CA 1
ATOM 1399 C C . VAL A 1 172 ? 18.731 -4.367 -13.593 1.00 62.56 172 VAL A C 1
ATOM 1401 O O . VAL A 1 172 ? 19.552 -3.476 -13.393 1.00 62.56 172 VAL A O 1
ATOM 1404 N N . ASN A 1 173 ? 18.906 -5.329 -14.503 1.00 57.97 173 ASN A N 1
ATOM 1405 C CA . ASN A 1 173 ? 19.998 -5.376 -15.483 1.00 57.97 173 ASN A CA 1
ATOM 1406 C C . ASN A 1 173 ? 21.399 -5.162 -14.875 1.00 57.97 173 ASN A C 1
ATOM 1408 O O . ASN A 1 173 ? 22.190 -4.363 -15.369 1.00 57.97 173 ASN A O 1
ATOM 1412 N N . GLY A 1 174 ? 21.695 -5.846 -13.764 1.00 59.94 174 GLY A N 1
ATOM 1413 C CA . GLY A 1 174 ? 22.989 -5.758 -13.071 1.00 59.94 174 GLY A CA 1
ATOM 1414 C C . GLY A 1 174 ? 23.184 -4.507 -12.204 1.00 59.94 174 GLY A C 1
ATOM 1415 O O . GLY A 1 174 ? 24.181 -4.414 -11.495 1.00 59.94 174 GLY A O 1
ATOM 1416 N N . SER A 1 175 ? 22.232 -3.573 -12.210 1.00 63.47 175 SER A N 1
ATOM 1417 C CA . SER A 1 175 ? 22.171 -2.443 -11.281 1.00 63.47 175 SER A CA 1
ATOM 1418 C C . SER A 1 175 ? 21.151 -2.701 -10.178 1.00 63.47 175 SER A C 1
ATOM 1420 O O . SER A 1 175 ? 20.213 -3.483 -10.347 1.00 63.47 175 SER A O 1
ATOM 1422 N N . TYR A 1 176 ? 21.305 -2.017 -9.045 1.00 70.06 176 TYR A N 1
ATOM 1423 C CA . TYR A 1 176 ? 20.347 -2.101 -7.950 1.00 70.06 176 TYR A CA 1
ATOM 1424 C C . TYR A 1 176 ? 20.007 -0.726 -7.381 1.00 70.06 176 TYR A C 1
ATOM 1426 O O . TYR A 1 176 ? 20.829 0.192 -7.362 1.00 70.06 176 TYR A O 1
ATOM 1434 N N . LYS A 1 177 ? 18.778 -0.589 -6.881 1.00 72.94 177 LYS A N 1
ATOM 1435 C CA . LYS A 1 177 ? 18.302 0.607 -6.185 1.00 72.94 177 LYS A CA 1
ATOM 1436 C C . LYS A 1 177 ? 17.794 0.239 -4.804 1.00 72.94 177 LYS A C 1
ATOM 1438 O O . LYS A 1 177 ? 16.851 -0.536 -4.680 1.00 72.94 177 LYS A O 1
ATOM 1443 N N . VAL A 1 178 ? 18.402 0.827 -3.777 1.00 76.81 178 VAL A N 1
ATOM 1444 C CA . VAL A 1 178 ? 18.030 0.616 -2.372 1.00 76.81 178 VAL A CA 1
ATOM 1445 C C . VAL A 1 178 ? 17.081 1.716 -1.909 1.00 76.81 178 VAL A C 1
ATOM 1447 O O . VAL A 1 178 ? 17.382 2.906 -2.009 1.00 76.81 178 VAL A O 1
ATOM 1450 N N . ILE A 1 179 ? 15.940 1.314 -1.363 1.00 79.12 179 ILE A N 1
ATOM 1451 C CA . ILE A 1 179 ? 14.887 2.191 -0.864 1.00 79.12 179 ILE A CA 1
ATOM 1452 C C . ILE A 1 179 ? 14.702 1.915 0.628 1.00 79.12 179 ILE A C 1
ATOM 1454 O O . ILE A 1 179 ? 14.080 0.932 1.022 1.00 79.12 179 ILE A O 1
ATOM 1458 N N . ASP A 1 180 ? 15.223 2.808 1.469 1.00 86.19 180 ASP A N 1
ATOM 1459 C CA . ASP A 1 180 ? 14.890 2.846 2.897 1.00 86.19 180 ASP A CA 1
ATOM 1460 C C . ASP A 1 180 ? 13.521 3.517 3.073 1.00 86.19 180 ASP A C 1
ATOM 1462 O O . ASP A 1 180 ? 13.386 4.745 2.998 1.00 86.19 180 ASP A O 1
ATOM 1466 N N . LEU A 1 181 ? 12.493 2.702 3.311 1.00 86.75 181 LEU A N 1
ATOM 1467 C CA . LEU A 1 181 ? 11.111 3.165 3.416 1.00 86.75 181 LEU A CA 1
ATOM 1468 C C . LEU A 1 181 ? 10.919 4.120 4.591 1.00 86.75 181 LEU A C 1
ATOM 1470 O O . LEU A 1 181 ? 10.148 5.071 4.499 1.00 86.75 181 LEU A O 1
ATOM 1474 N N . ASN A 1 182 ? 11.635 3.914 5.697 1.00 88.06 182 ASN A N 1
ATOM 1475 C CA . ASN A 1 182 ? 11.490 4.757 6.877 1.00 88.06 182 ASN A CA 1
ATOM 1476 C C . ASN A 1 182 ? 12.060 6.157 6.660 1.00 88.06 182 ASN A C 1
ATOM 1478 O O . ASN A 1 182 ? 11.476 7.116 7.172 1.00 88.06 182 ASN A O 1
ATOM 1482 N N . LYS A 1 183 ? 13.176 6.266 5.930 1.00 83.88 183 LYS A N 1
ATOM 1483 C CA . LYS A 1 183 ? 13.785 7.552 5.562 1.00 83.88 183 LYS A CA 1
ATOM 1484 C C . LYS A 1 183 ? 12.995 8.269 4.472 1.00 83.88 183 LYS A C 1
ATOM 1486 O O . LYS A 1 183 ? 12.886 9.489 4.520 1.00 83.88 183 LYS A O 1
ATOM 1491 N N . GLN A 1 184 ? 12.427 7.523 3.525 1.00 82.50 184 GLN A N 1
ATOM 1492 C CA . GLN A 1 184 ? 11.749 8.099 2.360 1.00 82.50 184 GLN A CA 1
ATOM 1493 C C . GLN A 1 184 ? 10.252 8.370 2.565 1.00 82.50 184 GLN A C 1
ATOM 1495 O O . GLN A 1 184 ? 9.651 9.099 1.781 1.00 82.50 184 GLN A O 1
ATOM 1500 N N . ALA A 1 185 ? 9.635 7.828 3.619 1.00 81.81 185 ALA A N 1
ATOM 1501 C CA . ALA A 1 185 ? 8.197 7.950 3.869 1.00 81.81 185 ALA A CA 1
ATOM 1502 C C . ALA A 1 185 ? 7.683 9.397 3.881 1.00 81.81 185 ALA A C 1
ATOM 1504 O O . ALA A 1 185 ? 6.707 9.713 3.211 1.00 81.81 185 ALA A O 1
ATOM 1505 N N . LEU A 1 186 ? 8.335 10.277 4.647 1.00 83.00 186 LEU A N 1
ATOM 1506 C CA . LEU A 1 186 ? 7.913 11.676 4.810 1.00 83.00 186 LEU A CA 1
ATOM 1507 C C . LEU A 1 186 ? 8.519 12.619 3.759 1.00 83.00 186 LEU A C 1
ATOM 1509 O O . LEU A 1 186 ? 8.280 13.821 3.824 1.00 83.00 186 LEU A O 1
ATOM 1513 N N . THR A 1 187 ? 9.297 12.082 2.819 1.00 80.06 187 THR A N 1
ATOM 1514 C CA . THR A 1 187 ? 9.850 12.811 1.674 1.00 80.06 187 THR A CA 1
ATOM 1515 C C . THR A 1 187 ? 9.202 12.284 0.396 1.00 80.06 187 THR A C 1
ATOM 1517 O O . THR A 1 187 ? 8.090 12.691 0.076 1.00 80.06 187 THR A O 1
ATOM 1520 N N . ASN A 1 188 ? 9.820 11.317 -0.283 1.00 74.94 188 ASN A N 1
ATOM 1521 C CA . ASN A 1 188 ? 9.331 10.760 -1.547 1.00 74.94 188 ASN A CA 1
ATOM 1522 C C . ASN A 1 188 ? 7.921 10.164 -1.418 1.00 74.94 188 ASN A C 1
ATOM 1524 O O . ASN A 1 188 ? 7.087 10.373 -2.293 1.00 74.94 188 ASN A O 1
ATOM 1528 N N . GLY A 1 189 ? 7.633 9.468 -0.313 1.00 74.12 189 GLY A N 1
ATOM 1529 C CA . GLY A 1 189 ? 6.315 8.876 -0.075 1.00 74.12 189 GLY A CA 1
ATOM 1530 C C . GLY A 1 189 ? 5.215 9.922 0.066 1.00 74.12 189 GLY A C 1
ATOM 1531 O O . GLY A 1 189 ? 4.146 9.780 -0.521 1.00 74.12 189 GLY A O 1
ATOM 1532 N N . LYS A 1 190 ? 5.496 11.003 0.800 1.00 82.06 190 LYS A N 1
ATOM 1533 C CA . LYS A 1 190 ? 4.581 12.136 0.954 1.00 82.06 190 LYS A CA 1
ATOM 1534 C C . LYS A 1 190 ? 4.351 12.858 -0.377 1.00 82.06 190 LYS A C 1
ATOM 1536 O O . LYS A 1 190 ? 3.208 13.150 -0.700 1.00 82.06 190 LYS A O 1
ATOM 1541 N N . ILE A 1 191 ? 5.404 13.105 -1.151 1.00 78.31 191 ILE A N 1
ATOM 1542 C CA . ILE A 1 191 ? 5.292 13.806 -2.439 1.00 78.31 191 ILE A CA 1
ATOM 1543 C C . ILE A 1 191 ? 4.459 12.991 -3.430 1.00 78.31 191 ILE A C 1
ATOM 1545 O O . ILE A 1 191 ? 3.533 13.522 -4.036 1.00 78.31 191 ILE A O 1
ATOM 1549 N N . TYR A 1 192 ? 4.733 11.687 -3.543 1.00 80.06 192 TYR A N 1
ATOM 1550 C CA . TYR A 1 192 ? 3.929 10.794 -4.378 1.00 80.06 192 TYR A CA 1
ATOM 1551 C C . TYR A 1 192 ? 2.460 10.798 -3.939 1.00 80.06 192 TYR A C 1
ATOM 1553 O O . TYR A 1 192 ? 1.557 10.883 -4.764 1.00 80.06 192 TYR A O 1
ATOM 1561 N N . HIS A 1 193 ? 2.217 10.764 -2.627 1.00 87.50 193 HIS A N 1
ATOM 1562 C CA . HIS A 1 193 ? 0.873 10.839 -2.072 1.00 87.50 193 HIS A CA 1
ATOM 1563 C C . HIS A 1 193 ? 0.134 12.122 -2.475 1.00 87.50 193 HIS A C 1
ATOM 1565 O O . HIS A 1 193 ? -1.000 12.058 -2.940 1.00 87.50 193 HIS A O 1
ATOM 1571 N N . GLU A 1 194 ? 0.765 13.282 -2.296 1.00 82.75 194 GLU A N 1
ATOM 1572 C CA . GLU A 1 194 ? 0.179 14.583 -2.631 1.00 82.75 194 GLU A CA 1
ATOM 1573 C C . GLU A 1 194 ? -0.107 14.702 -4.133 1.00 82.75 194 GLU A C 1
ATOM 1575 O O . GLU A 1 194 ? -1.158 15.220 -4.507 1.00 82.75 194 GLU A O 1
ATOM 1580 N N . ALA A 1 195 ? 0.752 14.135 -4.988 1.00 79.75 195 ALA A N 1
ATOM 1581 C CA . ALA A 1 195 ? 0.496 14.053 -6.423 1.00 79.75 195 ALA A CA 1
ATOM 1582 C C . ALA A 1 195 ? -0.772 13.240 -6.734 1.00 79.75 195 ALA A C 1
ATOM 1584 O O . ALA A 1 195 ? -1.619 13.701 -7.496 1.00 79.75 195 ALA A O 1
ATOM 1585 N N . LEU A 1 196 ? -0.963 12.076 -6.099 1.00 82.19 196 LEU A N 1
ATOM 1586 C CA . LEU A 1 196 ? -2.183 11.280 -6.281 1.00 82.19 196 LEU A CA 1
ATOM 1587 C C . LEU A 1 196 ? -3.449 12.036 -5.860 1.00 82.19 196 LEU A C 1
ATOM 1589 O O . LEU A 1 196 ? -4.469 11.951 -6.542 1.00 82.19 196 LEU A O 1
ATOM 1593 N N . ILE A 1 197 ? -3.392 12.784 -4.755 1.00 84.50 197 ILE A N 1
ATOM 1594 C CA . ILE A 1 197 ? -4.502 13.649 -4.332 1.00 84.50 197 ILE A CA 1
ATOM 1595 C C . ILE A 1 197 ? -4.778 14.728 -5.383 1.00 84.50 197 ILE A C 1
ATOM 1597 O O . ILE A 1 197 ? -5.934 14.924 -5.751 1.00 84.50 197 ILE A O 1
ATOM 1601 N N . GLY A 1 198 ? -3.732 15.359 -5.921 1.00 78.06 198 GLY A N 1
ATOM 1602 C CA . GLY A 1 198 ? -3.861 16.331 -7.006 1.00 78.06 198 GLY A CA 1
ATOM 1603 C C . GLY A 1 198 ? -4.580 15.762 -8.233 1.00 78.06 198 GLY A C 1
ATOM 1604 O O . GLY A 1 198 ? -5.452 16.427 -8.786 1.00 78.06 198 GLY A O 1
ATOM 1605 N N . ILE A 1 199 ? -4.298 14.508 -8.610 1.00 71.62 199 ILE A N 1
ATOM 1606 C CA . ILE A 1 199 ? -5.008 13.823 -9.704 1.00 71.62 199 ILE A CA 1
ATOM 1607 C C . ILE A 1 199 ? -6.495 13.678 -9.370 1.00 71.62 199 ILE A C 1
ATOM 1609 O O . ILE A 1 199 ? -7.334 14.052 -10.185 1.00 71.62 199 ILE A O 1
ATOM 1613 N N . PHE A 1 200 ? -6.831 13.171 -8.178 1.00 72.75 200 PHE A N 1
ATOM 1614 C CA . PHE A 1 200 ? -8.223 13.014 -7.739 1.00 72.75 200 PHE A CA 1
ATOM 1615 C C . PHE A 1 200 ? -9.012 14.327 -7.744 1.00 72.75 200 PHE A C 1
ATOM 1617 O O . PHE A 1 200 ? -10.227 14.315 -7.960 1.00 72.75 200 PHE A O 1
ATOM 1624 N N . ASP A 1 201 ? -8.357 15.443 -7.436 1.00 73.31 201 ASP A N 1
ATOM 1625 C CA . ASP A 1 201 ? -8.983 16.762 -7.431 1.00 73.31 201 ASP A CA 1
ATOM 1626 C C . ASP A 1 201 ? -9.121 17.330 -8.844 1.00 73.31 201 ASP A C 1
ATOM 1628 O O . ASP A 1 201 ? -10.148 17.923 -9.155 1.00 73.31 201 ASP A O 1
ATOM 1632 N N . TYR A 1 202 ? -8.157 17.073 -9.728 1.00 68.38 202 TYR A N 1
ATOM 1633 C CA . TYR A 1 202 ? -8.216 17.504 -11.123 1.00 68.38 202 TYR A CA 1
ATOM 1634 C C . TYR A 1 202 ? -9.321 16.793 -11.919 1.00 68.38 202 TYR A C 1
ATOM 1636 O O . TYR A 1 202 ? -10.121 17.437 -12.597 1.00 68.38 202 TYR A O 1
ATOM 1644 N N . ILE A 1 203 ? -9.407 15.465 -11.825 1.00 60.00 203 ILE A N 1
ATOM 1645 C CA . ILE A 1 203 ? -10.347 14.679 -12.644 1.00 60.00 203 ILE A CA 1
ATOM 1646 C C . ILE A 1 203 ? -11.763 14.600 -12.059 1.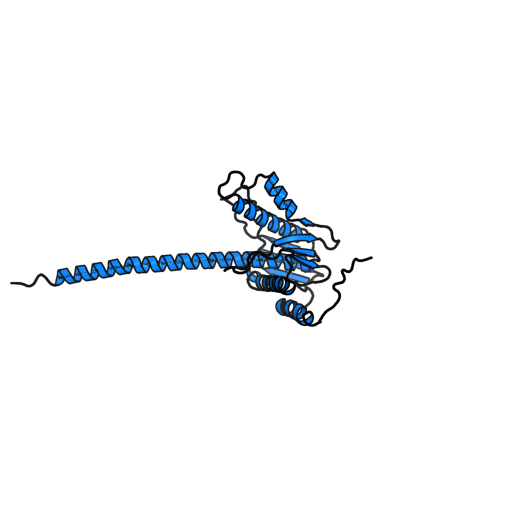00 60.00 203 ILE A C 1
ATOM 1648 O O . ILE A 1 203 ? -12.655 14.075 -12.717 1.00 60.00 203 ILE A O 1
ATOM 1652 N N . HIS A 1 204 ? -11.963 15.051 -10.816 1.00 67.12 204 HIS A N 1
ATOM 1653 C CA . HIS A 1 204 ? -13.254 15.011 -10.119 1.00 67.12 204 HIS A CA 1
ATOM 1654 C C . HIS A 1 204 ? -13.911 13.611 -10.069 1.00 67.12 204 HIS A C 1
ATOM 1656 O O . HIS A 1 204 ? -15.118 13.478 -10.252 1.00 67.12 204 HIS A O 1
ATOM 1662 N N . SER A 1 205 ? -13.123 12.564 -9.803 1.00 63.19 205 SER A N 1
ATOM 1663 C CA . SER A 1 205 ? -13.588 11.167 -9.741 1.00 63.19 205 SER A CA 1
ATOM 1664 C C . SER A 1 205 ? -13.414 10.565 -8.345 1.00 63.19 205 SER A C 1
ATOM 1666 O O . SER A 1 205 ? -12.480 10.910 -7.617 1.00 63.19 205 SER A O 1
ATOM 1668 N N . ASP A 1 206 ? -14.276 9.606 -8.006 1.00 71.50 206 ASP A N 1
ATOM 1669 C CA . ASP A 1 206 ? -14.179 8.789 -6.790 1.00 71.50 206 ASP A CA 1
ATOM 1670 C C . ASP A 1 206 ? -13.076 7.720 -6.874 1.00 71.50 206 ASP A C 1
ATOM 1672 O O . ASP A 1 206 ? -12.682 7.145 -5.856 1.00 71.50 206 ASP A O 1
ATOM 1676 N N . GLY A 1 207 ? -12.546 7.464 -8.074 1.00 73.38 207 GLY A N 1
ATOM 1677 C CA . GLY A 1 207 ? -11.500 6.474 -8.320 1.00 73.38 207 GLY A CA 1
ATOM 1678 C C . GLY A 1 207 ? -10.538 6.863 -9.445 1.00 73.38 207 GLY A C 1
ATOM 1679 O O . GLY A 1 207 ? -10.917 7.572 -10.377 1.00 73.38 207 GLY A O 1
ATOM 1680 N N . ILE A 1 208 ? -9.295 6.376 -9.362 1.00 75.56 208 ILE A N 1
ATOM 1681 C CA . ILE A 1 208 ? -8.282 6.482 -10.428 1.00 75.56 208 ILE A CA 1
ATOM 1682 C C . ILE A 1 208 ? -7.666 5.134 -10.749 1.00 75.56 208 ILE A C 1
ATOM 1684 O O . ILE A 1 208 ? -7.474 4.303 -9.862 1.00 75.56 208 ILE A O 1
ATOM 1688 N N . ILE A 1 209 ? -7.289 4.965 -12.014 1.00 76.38 209 ILE A N 1
ATOM 1689 C CA . ILE A 1 209 ? -6.483 3.840 -12.479 1.00 76.38 209 ILE A CA 1
ATOM 1690 C C . ILE A 1 209 ? -5.087 4.361 -12.811 1.00 76.38 209 ILE A C 1
ATOM 1692 O O . ILE A 1 209 ? -4.935 5.269 -13.624 1.00 76.38 209 ILE A O 1
ATOM 1696 N N . ILE A 1 210 ? -4.068 3.769 -12.193 1.00 78.88 210 ILE A N 1
ATOM 1697 C CA . ILE A 1 210 ? -2.662 3.988 -12.534 1.00 78.88 210 ILE A CA 1
ATOM 1698 C C . ILE A 1 210 ? -2.194 2.760 -13.294 1.00 78.88 210 ILE A C 1
ATOM 1700 O O . ILE A 1 210 ? -2.007 1.704 -12.696 1.00 78.88 210 ILE A O 1
ATOM 1704 N N . ASN A 1 211 ? -2.023 2.887 -14.606 1.00 68.81 211 ASN A N 1
ATOM 1705 C CA . ASN A 1 211 ? -1.529 1.798 -15.438 1.00 68.81 211 ASN A CA 1
ATOM 1706 C C . ASN A 1 211 ? 0.006 1.770 -15.415 1.00 68.81 211 ASN A C 1
ATOM 1708 O O . ASN A 1 211 ? 0.635 2.577 -16.096 1.00 68.81 211 ASN A O 1
ATOM 1712 N N . GLY A 1 212 ? 0.607 0.851 -14.653 1.00 64.31 212 GLY A N 1
ATOM 1713 C CA . GLY A 1 212 ? 2.065 0.719 -14.550 1.00 64.31 212 GLY A CA 1
ATOM 1714 C C . GLY A 1 212 ? 2.756 0.252 -15.836 1.00 64.31 212 GLY A C 1
ATOM 1715 O O . GLY A 1 212 ? 3.941 0.528 -16.006 1.00 64.31 212 GLY A O 1
ATOM 1716 N N . ASN A 1 213 ? 2.032 -0.390 -16.766 1.00 60.69 213 ASN A N 1
ATOM 1717 C CA . ASN A 1 213 ? 2.568 -0.763 -18.082 1.00 60.69 213 ASN A CA 1
ATOM 1718 C C . ASN A 1 213 ? 2.759 0.459 -18.996 1.00 60.69 213 ASN A C 1
ATOM 1720 O O . ASN A 1 213 ? 3.635 0.453 -19.856 1.00 60.69 213 ASN A O 1
ATOM 1724 N N . LEU A 1 214 ? 1.940 1.501 -18.819 1.00 52.47 214 LEU A N 1
ATOM 1725 C CA . LEU A 1 214 ? 1.973 2.715 -19.644 1.00 52.47 214 LEU A CA 1
ATOM 1726 C C . LEU A 1 214 ? 2.671 3.884 -18.944 1.00 52.47 214 LEU A C 1
ATOM 1728 O O . LEU A 1 214 ? 3.352 4.684 -19.581 1.00 52.47 214 LEU A O 1
ATOM 1732 N N . PHE A 1 215 ? 2.518 3.980 -17.626 1.00 48.59 215 PHE A N 1
ATOM 1733 C CA . PHE A 1 215 ? 2.970 5.110 -16.832 1.00 48.59 215 PHE A CA 1
ATOM 1734 C C . PHE A 1 215 ? 3.872 4.626 -15.700 1.00 48.59 215 PHE A C 1
ATOM 1736 O O . PHE A 1 215 ? 3.415 4.219 -14.631 1.00 48.59 215 PHE A O 1
ATOM 1743 N N . ASN A 1 216 ? 5.187 4.741 -15.899 1.00 47.66 216 ASN A N 1
ATOM 1744 C CA . ASN A 1 216 ? 6.136 4.610 -14.798 1.00 47.66 216 ASN A CA 1
ATOM 1745 C C . ASN A 1 216 ? 6.230 5.944 -14.043 1.00 47.66 216 ASN A C 1
ATOM 1747 O O . ASN A 1 216 ? 7.158 6.726 -14.237 1.00 47.66 216 ASN A O 1
ATOM 1751 N N . ILE A 1 217 ? 5.253 6.194 -13.168 1.00 45.44 217 ILE A N 1
ATOM 1752 C CA . ILE A 1 217 ? 5.231 7.358 -12.259 1.00 45.44 217 ILE A CA 1
ATOM 1753 C C . ILE A 1 217 ? 6.184 7.131 -11.058 1.00 45.44 217 ILE A C 1
ATOM 1755 O O . ILE A 1 217 ? 6.279 7.952 -10.150 1.00 45.44 217 ILE A O 1
ATOM 1759 N N . GLY A 1 218 ? 6.897 6.000 -11.017 1.00 39.84 218 GLY A N 1
ATOM 1760 C CA . GLY A 1 218 ? 7.793 5.632 -9.927 1.00 39.84 218 GLY A CA 1
ATOM 1761 C C . GLY A 1 218 ? 9.281 5.736 -10.277 1.00 39.84 218 GLY A C 1
ATOM 1762 O O . GLY A 1 218 ? 9.740 6.604 -11.019 1.00 39.84 218 GLY A O 1
ATOM 1763 N N . PHE A 1 219 ? 10.084 4.878 -9.654 1.00 38.34 219 PHE A N 1
ATOM 1764 C CA . PHE A 1 219 ? 11.538 4.946 -9.710 1.00 38.34 219 PHE A CA 1
ATOM 1765 C C . PHE A 1 219 ? 12.048 4.569 -11.110 1.00 38.34 219 PHE A C 1
ATOM 1767 O O . PHE A 1 219 ? 12.126 3.392 -11.448 1.00 38.34 219 PHE A O 1
ATOM 1774 N N . GLN A 1 220 ? 12.501 5.544 -11.901 1.00 36.72 220 GLN A N 1
ATOM 1775 C CA . GLN A 1 220 ? 13.313 5.225 -13.077 1.00 36.72 220 GLN A CA 1
ATOM 1776 C C . GLN A 1 220 ? 14.656 4.634 -12.619 1.00 36.72 220 GLN A C 1
ATOM 1778 O O . GLN A 1 220 ? 15.375 5.228 -11.808 1.00 36.72 220 GLN A O 1
ATOM 1783 N N . LEU A 1 221 ? 14.948 3.421 -13.090 1.00 35.53 221 LEU A N 1
ATOM 1784 C CA . LEU A 1 221 ? 16.099 2.611 -12.673 1.00 35.53 221 LEU A CA 1
ATOM 1785 C C . LEU A 1 221 ? 17.370 2.903 -13.490 1.00 35.53 221 LEU A C 1
ATOM 1787 O O . LEU A 1 221 ? 18.462 2.638 -13.006 1.00 35.53 221 LEU A O 1
ATOM 1791 N N . ASN A 1 222 ? 17.237 3.519 -14.672 1.00 34.06 222 ASN A N 1
ATOM 1792 C CA . ASN A 1 222 ? 18.326 3.660 -15.651 1.00 34.06 222 ASN A CA 1
ATOM 1793 C C . ASN A 1 222 ? 18.890 5.085 -15.791 1.00 34.06 222 ASN A C 1
ATOM 1795 O O . ASN A 1 222 ? 19.667 5.333 -16.708 1.00 34.06 222 ASN A O 1
ATOM 1799 N N . GLN A 1 223 ? 18.504 6.039 -14.936 1.00 33.97 223 GLN A N 1
ATOM 1800 C CA . GLN A 1 223 ? 19.067 7.392 -14.991 1.00 33.97 223 GLN A CA 1
ATOM 1801 C C . GLN A 1 223 ? 19.765 7.772 -13.683 1.00 33.97 223 GLN A C 1
ATOM 1803 O O . GLN A 1 223 ? 19.125 7.780 -12.626 1.00 33.97 223 GLN A O 1
ATOM 1808 N N . PRO A 1 224 ? 21.062 8.120 -13.736 1.00 32.56 224 PRO A N 1
ATOM 1809 C CA . PRO A 1 224 ? 21.746 8.692 -12.599 1.00 32.56 224 PRO A CA 1
ATOM 1810 C C . PRO A 1 224 ? 21.265 10.142 -12.458 1.00 32.56 224 PRO A C 1
ATOM 1812 O O . PRO A 1 224 ? 21.219 10.882 -13.435 1.00 32.56 224 PRO A O 1
ATOM 1815 N N . SER A 1 225 ? 20.923 10.566 -11.244 1.00 35.97 225 SER A N 1
ATOM 1816 C CA . SER A 1 225 ? 20.783 11.978 -10.831 1.00 35.97 225 SER A CA 1
ATOM 1817 C C . SER A 1 225 ? 19.510 12.797 -11.132 1.00 35.97 225 SER A C 1
ATOM 1819 O O . SER A 1 225 ? 19.512 13.976 -10.799 1.00 35.97 225 SER A O 1
ATOM 1821 N N . THR A 1 226 ? 18.387 12.241 -11.607 1.00 33.41 226 THR A N 1
ATOM 1822 C CA . THR A 1 226 ? 17.113 13.010 -11.629 1.00 33.41 226 THR A CA 1
ATOM 1823 C C . THR A 1 226 ? 16.200 12.665 -10.452 1.00 33.41 226 THR A C 1
ATOM 1825 O O . THR A 1 226 ? 15.909 11.497 -10.183 1.00 33.41 226 THR A O 1
ATOM 1828 N N . SER A 1 227 ? 15.765 13.695 -9.722 1.00 36.69 227 SER A N 1
ATOM 1829 C CA . SER A 1 227 ? 14.821 13.583 -8.613 1.00 36.69 227 SER A CA 1
ATOM 1830 C C . SER A 1 227 ? 13.481 13.038 -9.116 1.00 36.69 227 SER A C 1
ATOM 1832 O O . SER A 1 227 ? 12.969 13.474 -10.144 1.00 36.69 227 SER A O 1
ATOM 1834 N N . ILE A 1 228 ? 12.879 12.105 -8.371 1.00 38.09 228 ILE A N 1
ATOM 1835 C CA . ILE A 1 228 ? 11.509 11.606 -8.618 1.00 38.09 228 ILE A CA 1
ATOM 1836 C C . ILE A 1 228 ? 10.515 12.779 -8.683 1.00 38.09 228 ILE A C 1
ATOM 1838 O O . ILE A 1 228 ? 9.549 12.735 -9.439 1.00 38.09 228 ILE A O 1
ATOM 1842 N N . ILE A 1 229 ? 10.800 13.846 -7.927 1.00 36.91 229 ILE A N 1
ATOM 1843 C CA . ILE A 1 229 ? 10.024 15.088 -7.872 1.00 36.91 229 ILE A CA 1
ATOM 1844 C C . ILE A 1 229 ? 9.977 15.765 -9.242 1.00 36.91 229 ILE A C 1
ATOM 1846 O O . ILE A 1 229 ? 8.898 16.172 -9.665 1.00 36.91 229 ILE A O 1
ATOM 1850 N N . ASP 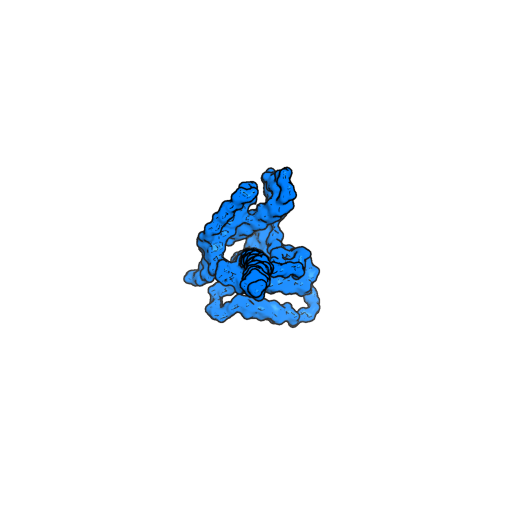A 1 230 ? 11.110 15.838 -9.944 1.00 33.41 230 ASP A N 1
ATOM 1851 C CA . ASP A 1 230 ? 11.209 16.574 -11.203 1.00 33.41 230 ASP A CA 1
ATOM 1852 C C . ASP A 1 230 ? 10.423 15.856 -12.294 1.00 33.41 230 ASP A C 1
ATOM 1854 O O . ASP A 1 230 ? 9.671 16.497 -13.004 1.00 33.41 230 ASP A O 1
ATOM 1858 N N . LYS A 1 231 ? 10.467 14.520 -12.361 1.00 40.59 231 LYS A N 1
ATOM 1859 C CA . LYS A 1 231 ? 9.747 13.758 -13.396 1.00 40.59 231 LYS A CA 1
ATOM 1860 C C . LYS A 1 231 ? 8.258 13.600 -13.147 1.00 40.59 231 LYS A C 1
ATOM 1862 O O . LYS A 1 231 ? 7.501 13.655 -14.104 1.00 40.59 231 LYS A O 1
ATOM 1867 N N . ILE A 1 232 ? 7.825 13.425 -11.898 1.00 41.00 232 ILE A N 1
ATOM 1868 C CA . ILE A 1 232 ? 6.391 13.396 -11.579 1.00 41.00 232 ILE A CA 1
ATOM 1869 C C . ILE A 1 232 ? 5.792 14.783 -11.837 1.00 41.00 232 ILE A C 1
ATOM 1871 O O . ILE A 1 232 ? 4.788 14.893 -12.535 1.00 41.00 232 ILE A O 1
ATOM 1875 N N . SER A 1 233 ? 6.440 15.845 -11.349 1.00 37.53 233 SER A N 1
ATOM 1876 C CA . SER A 1 233 ? 5.962 17.217 -11.554 1.00 37.53 233 SER A CA 1
ATOM 1877 C C . SER A 1 233 ? 6.018 17.622 -13.027 1.00 37.53 233 SER A C 1
ATOM 1879 O O . SER A 1 233 ? 5.057 18.197 -13.515 1.00 37.53 233 SER A O 1
ATOM 1881 N N . GLN A 1 234 ? 7.086 17.278 -13.752 1.00 39.62 234 GLN A N 1
ATOM 1882 C CA . GLN A 1 234 ? 7.249 17.581 -15.175 1.00 39.62 234 GLN A CA 1
ATOM 1883 C C . GLN A 1 234 ? 6.300 16.766 -16.055 1.00 39.62 234 GLN A C 1
ATOM 1885 O O . GLN A 1 234 ? 5.679 17.344 -16.932 1.00 39.62 234 GLN A O 1
ATOM 1890 N N . TYR A 1 235 ? 6.080 15.478 -15.778 1.00 43.75 235 TYR A N 1
ATOM 1891 C CA . TYR A 1 235 ? 5.077 14.678 -16.486 1.00 43.75 235 TYR A CA 1
ATOM 1892 C C . TYR A 1 235 ? 3.674 15.285 -16.338 1.00 43.75 235 TYR A C 1
ATOM 1894 O O . TYR A 1 235 ? 2.985 15.502 -17.333 1.00 43.75 235 TYR A O 1
ATOM 1902 N N . PHE A 1 236 ? 3.270 15.644 -15.115 1.00 44.97 236 PHE A N 1
ATOM 1903 C CA . PHE A 1 236 ? 1.973 16.283 -14.882 1.00 44.97 236 PHE A CA 1
ATOM 1904 C C . PHE A 1 236 ? 1.910 17.730 -15.398 1.00 44.97 236 PHE A C 1
ATOM 1906 O O . PHE A 1 236 ? 0.842 18.166 -15.813 1.00 44.97 236 PHE A O 1
ATOM 1913 N N . TYR A 1 237 ? 3.024 18.465 -15.434 1.00 40.16 237 TYR A N 1
ATOM 1914 C CA . TYR A 1 237 ? 3.122 19.822 -15.990 1.00 40.16 237 TYR A CA 1
ATOM 1915 C C . TYR A 1 237 ? 3.082 19.835 -17.530 1.00 40.16 237 TYR A C 1
ATOM 1917 O O . TYR A 1 237 ? 2.373 20.638 -18.125 1.00 40.16 237 TYR A O 1
ATOM 1925 N N . GLU A 1 238 ? 3.776 18.907 -18.189 1.00 42.53 238 GLU A N 1
ATOM 1926 C CA . GLU A 1 238 ? 3.797 18.759 -19.652 1.00 42.53 238 GLU A CA 1
ATOM 1927 C C . GLU A 1 238 ? 2.459 18.240 -20.197 1.00 42.53 238 GLU A C 1
ATOM 1929 O O . GLU A 1 238 ? 2.065 18.593 -21.305 1.00 42.53 238 GLU A O 1
ATOM 1934 N N . HIS A 1 239 ? 1.722 17.456 -19.404 1.00 43.12 239 HIS A N 1
ATOM 1935 C CA . HIS A 1 239 ? 0.442 16.861 -19.805 1.00 43.12 239 HIS A CA 1
ATOM 1936 C C . HIS A 1 239 ? -0.786 17.582 -19.214 1.00 43.12 239 HIS A C 1
ATOM 1938 O O . HIS A 1 239 ? -1.909 17.113 -19.382 1.00 43.12 239 HIS A O 1
ATOM 1944 N N . SER A 1 240 ? -0.607 18.735 -18.554 1.00 36.59 240 SER A N 1
ATOM 1945 C CA . SER A 1 240 ? -1.705 19.600 -18.071 1.00 36.59 240 SER A CA 1
ATOM 1946 C C . SER A 1 240 ? -2.058 20.748 -19.026 1.00 36.59 240 SER A C 1
ATOM 1948 O O . SER A 1 240 ? -2.886 21.597 -18.696 1.00 36.59 240 SER A O 1
ATOM 1950 N N . LEU A 1 241 ? -1.490 20.758 -20.236 1.00 38.50 241 LEU A N 1
ATOM 1951 C CA . LEU A 1 241 ? -1.707 21.795 -21.245 1.00 38.50 241 LEU A CA 1
ATOM 1952 C C . LEU A 1 241 ? -2.081 21.213 -22.611 1.00 38.50 241 LEU A C 1
ATOM 1954 O O . LEU A 1 241 ? -1.400 21.477 -23.594 1.00 38.50 241 LEU A O 1
ATOM 1958 N N . LEU A 1 242 ? -3.195 20.487 -22.714 1.00 34.69 242 LEU A N 1
ATOM 1959 C CA . LEU A 1 242 ? -3.929 20.445 -23.982 1.00 34.69 242 LEU A CA 1
ATOM 1960 C C . LEU A 1 242 ? -5.443 20.547 -23.731 1.00 34.69 242 LEU A C 1
ATOM 1962 O O . LEU A 1 242 ? -5.992 19.763 -22.953 1.00 34.69 242 LEU A O 1
ATOM 1966 N N . PRO A 1 243 ? -6.131 21.521 -24.358 1.00 31.22 243 PRO A N 1
ATOM 1967 C CA . PRO A 1 243 ? -7.573 21.651 -24.267 1.00 31.22 243 PRO A CA 1
ATOM 1968 C C . PRO A 1 243 ? -8.241 20.545 -25.093 1.00 31.22 243 PRO A C 1
ATOM 1970 O O . PRO A 1 243 ? -7.868 20.304 -26.234 1.00 31.22 243 PRO A O 1
ATOM 1973 N N . SER A 1 244 ? -9.237 19.901 -24.485 1.00 33.22 244 SER A N 1
ATOM 1974 C CA . SER A 1 244 ? -10.373 19.202 -25.103 1.00 33.22 244 SER A CA 1
ATOM 1975 C C . SER A 1 244 ? -10.132 18.422 -26.411 1.00 33.22 244 SER A C 1
ATOM 1977 O O . SER A 1 244 ? -10.061 18.999 -27.493 1.00 33.22 244 SER A O 1
ATOM 1979 N N . ASN A 1 245 ? -10.214 17.095 -26.342 1.00 31.39 245 ASN A N 1
ATOM 1980 C CA . ASN A 1 245 ? -11.349 16.304 -26.850 1.00 31.39 245 ASN A CA 1
ATOM 1981 C C . ASN A 1 245 ? -10.907 14.851 -27.057 1.00 31.39 245 ASN A C 1
ATOM 1983 O O . ASN A 1 245 ? -9.806 14.582 -27.525 1.00 31.39 245 ASN A O 1
ATOM 1987 N N . THR A 1 246 ? -11.809 13.925 -26.723 1.00 25.62 246 THR A N 1
ATOM 1988 C CA . THR A 1 246 ? -11.686 12.460 -26.843 1.00 25.62 246 THR A CA 1
ATOM 1989 C C . THR A 1 246 ? -10.718 11.764 -25.874 1.00 25.62 246 THR A C 1
ATOM 1991 O O . THR A 1 246 ? -9.598 11.396 -26.208 1.00 25.62 246 THR A O 1
ATOM 1994 N N . PHE A 1 247 ? -11.224 11.464 -24.673 1.00 28.19 247 PHE A N 1
ATOM 1995 C CA . PHE A 1 247 ? -10.831 10.254 -23.948 1.00 28.19 247 PHE A CA 1
ATOM 1996 C C . PHE A 1 247 ? -11.390 9.062 -24.742 1.00 28.19 247 PHE A C 1
ATOM 1998 O O . PHE A 1 247 ? -12.591 8.804 -24.696 1.00 28.19 247 PHE A O 1
ATOM 2005 N N . VAL A 1 248 ? -10.552 8.390 -25.533 1.00 22.77 248 VAL A N 1
ATOM 2006 C CA . VAL A 1 248 ? -10.909 7.115 -26.172 1.00 22.77 248 VAL A CA 1
ATOM 2007 C C . VAL A 1 248 ? -10.191 6.012 -25.400 1.00 22.77 248 VAL A C 1
ATOM 2009 O O . VAL A 1 248 ? -8.960 6.029 -25.345 1.00 22.77 248 VAL A O 1
ATOM 2012 N N . PRO A 1 249 ? -10.915 5.068 -24.774 1.00 24.47 249 PRO A N 1
ATOM 2013 C CA . PRO A 1 249 ? -10.285 3.870 -24.250 1.00 24.47 249 PRO A CA 1
ATOM 2014 C C . PRO A 1 249 ? -9.719 3.092 -25.437 1.00 24.47 249 PRO A C 1
ATOM 2016 O O . PRO A 1 249 ? -10.460 2.690 -26.332 1.00 24.47 249 PRO A O 1
ATOM 2019 N N . VAL A 1 250 ? -8.406 2.872 -25.451 1.00 21.92 250 VAL A N 1
ATOM 2020 C CA . VAL A 1 250 ? -7.826 1.861 -26.334 1.00 21.92 250 VAL A CA 1
ATOM 2021 C C . VAL A 1 250 ? -8.186 0.509 -25.724 1.00 21.92 250 VAL A C 1
ATOM 2023 O O . VAL A 1 250 ? -7.542 0.042 -24.786 1.00 21.92 250 VAL A O 1
ATOM 2026 N N . ILE A 1 251 ? -9.271 -0.085 -26.219 1.00 23.94 251 ILE A N 1
ATOM 2027 C CA . ILE A 1 251 ? -9.406 -1.540 -26.251 1.00 23.94 251 ILE A CA 1
ATOM 2028 C C . ILE A 1 251 ? -8.342 -1.991 -27.251 1.00 23.94 251 ILE A C 1
ATOM 2030 O O . ILE A 1 251 ? -8.348 -1.530 -28.392 1.00 23.94 251 ILE A O 1
ATOM 2034 N N . ALA A 1 252 ? -7.384 -2.796 -26.805 1.00 22.84 252 ALA A N 1
ATOM 2035 C CA . ALA A 1 252 ? -6.459 -3.441 -27.724 1.00 22.84 252 ALA A CA 1
ATOM 2036 C C . ALA A 1 252 ? -7.236 -4.461 -28.573 1.00 22.84 252 ALA A C 1
ATOM 2038 O O . ALA A 1 252 ? -8.028 -5.228 -28.018 1.00 22.84 252 ALA A O 1
ATOM 2039 N N . GLU A 1 253 ? -7.012 -4.454 -29.888 1.00 26.42 253 GLU A N 1
ATOM 2040 C CA . GLU A 1 253 ? -7.044 -5.705 -30.658 1.00 26.42 253 GLU A CA 1
ATOM 2041 C C . GLU A 1 253 ? -5.856 -6.583 -30.248 1.00 26.42 253 GLU A C 1
ATOM 2043 O O . GLU A 1 253 ? -4.762 -6.017 -30.001 1.00 26.42 253 GLU A O 1
#

Radius of gyration: 26.28 Å; chains: 1; bounding box: 43×61×104 Å

Foldseek 3Di:
DDDDPPPVVVVVVVVVVVVVVVVVVVVVVVVVVVVVVVVVVQVVQLLVLLLVLQLVLLCLLQQKKWKWFAFPDDDDPHQGHIDTAWIAHNVRHTQDHLVVQVVVCVVLCFQPPHPCSVVRSVQQSVQVRQVSSVVVQCPDPQKDFDWDDFDQPPPGNSRDTRTGTQWIWGHDPNDIDIDGSSVCSNPVSSLSSVLVNVVCVVVVDRIDMSRSNVDSLHDDRPDPDDDSNCCNVVVCVVPVDDDDDDPDDPPDD